Protein AF-A0AA88PRD0-F1 (afdb_monomer_lite)

Foldseek 3Di:
DDDDDDDDPDFVVPVPAAAAEEEEEEDEDPALVVRLVLVLQCQALVVLLADPVPFDWDQDPVRDTATLRYAYEYEYEEADDPVVVVRQVVNQPDDDDHRHHYHYDGDYCDPLLHDDDPDPDDQVQSSVQSSQPPPVQLVVLCVSCPPPLRHWYKYWQAYSQFPHSNNNVVVLVVQQSVVCRPPNQGAQKEAQAEAADPPDPCRVQRLVLSVVLAVVCVVPVQLQVQPGRTMIGTDPGPGSGRPAGQDDPVDGPRRSLSRLLVSCVDPSHHYYHDNPGHGYGHDDPCWDDDDNHIPNVGGVVDVVNSVCSVVSSDDDDPDDDPPPPDPPPPDDDD

Radius of gyration: 21.61 Å; chains: 1; bounding box: 67×60×76 Å

pLDDT: mean 82.06, std 19.43, range [27.58, 98.12]

Structure (mmCIF, N/CA/C/O backbone):
data_AF-A0AA88PRD0-F1
#
_entry.id   AF-A0AA88PRD0-F1
#
loop_
_atom_site.group_PDB
_atom_site.id
_atom_site.type_symbol
_atom_site.label_atom_id
_atom_site.label_alt_id
_atom_site.label_comp_id
_atom_site.label_asym_id
_atom_site.label_entity_id
_atom_site.label_seq_id
_atom_site.pdbx_PDB_ins_code
_atom_site.Cartn_x
_atom_site.Cartn_y
_atom_site.Cartn_z
_atom_site.occupancy
_atom_site.B_iso_or_equiv
_atom_site.auth_seq_id
_atom_site.auth_comp_id
_atom_site.auth_asym_id
_atom_site.auth_atom_id
_atom_site.pdbx_PDB_model_num
ATOM 1 N N . MET A 1 1 ? -39.565 -23.554 32.552 1.00 35.66 1 MET A N 1
ATOM 2 C CA . MET A 1 1 ? -38.599 -23.915 31.490 1.00 35.66 1 MET A CA 1
ATOM 3 C C . MET A 1 1 ? -38.718 -22.867 30.393 1.00 35.66 1 MET A C 1
ATOM 5 O O . MET A 1 1 ? -39.819 -22.692 29.895 1.00 35.66 1 MET A O 1
ATOM 9 N N . ALA A 1 2 ? -37.656 -22.121 30.078 1.00 30.16 2 ALA A N 1
ATOM 10 C CA . ALA A 1 2 ? -37.695 -21.090 29.035 1.00 30.16 2 ALA A CA 1
ATOM 11 C C . ALA A 1 2 ? -37.201 -21.671 27.701 1.00 30.16 2 ALA A C 1
ATOM 13 O O . ALA A 1 2 ? -36.161 -22.327 27.669 1.00 30.16 2 ALA A O 1
ATOM 14 N N . SER A 1 3 ? -37.941 -21.457 26.611 1.00 30.05 3 SER A N 1
ATOM 15 C CA . SER A 1 3 ? -37.600 -22.004 25.293 1.00 30.05 3 SER A CA 1
ATOM 16 C C . SER A 1 3 ? -36.363 -21.329 24.699 1.00 30.05 3 SER A C 1
ATOM 18 O O . SER A 1 3 ? -36.283 -20.099 24.657 1.00 30.05 3 SER A O 1
ATOM 20 N N . ALA A 1 4 ? -35.431 -22.126 24.176 1.00 36.31 4 ALA A N 1
ATOM 21 C CA . ALA A 1 4 ? -34.236 -21.631 23.505 1.00 36.31 4 ALA A CA 1
ATOM 22 C C . ALA A 1 4 ? -34.592 -20.839 22.232 1.00 36.31 4 ALA A C 1
ATOM 24 O O . ALA A 1 4 ? -34.969 -21.406 21.207 1.00 36.31 4 ALA A O 1
ATOM 25 N N . GLY A 1 5 ? -34.451 -19.513 22.292 1.00 31.55 5 GLY A N 1
ATOM 26 C CA . GLY A 1 5 ? -34.611 -18.645 21.129 1.00 31.55 5 GLY A CA 1
ATOM 27 C C . GLY A 1 5 ? -33.496 -18.875 20.109 1.00 31.55 5 GLY A C 1
ATOM 28 O O . GLY A 1 5 ? -32.328 -18.597 20.389 1.00 31.55 5 GLY A O 1
ATOM 29 N N . SER A 1 6 ? -33.865 -19.350 18.917 1.00 37.00 6 SER A N 1
ATOM 30 C CA . SER A 1 6 ? -32.957 -19.508 17.776 1.00 37.00 6 SER A CA 1
ATOM 31 C C . SER A 1 6 ? -32.285 -18.175 17.421 1.00 37.00 6 SER A C 1
ATOM 33 O O . SER A 1 6 ? -32.919 -17.246 16.913 1.00 37.00 6 SER A O 1
ATOM 35 N N . LYS A 1 7 ? -30.979 -18.067 17.691 1.00 39.66 7 LYS A N 1
ATOM 36 C CA . LYS A 1 7 ? -30.168 -16.912 17.292 1.00 39.66 7 LYS A CA 1
ATOM 37 C C . LYS A 1 7 ? -29.790 -17.043 15.816 1.00 39.66 7 LYS A C 1
ATOM 39 O O . LYS A 1 7 ? -28.735 -17.582 15.494 1.00 39.66 7 LYS A O 1
ATOM 44 N N . ARG A 1 8 ? -30.621 -16.491 14.923 1.00 35.88 8 ARG A N 1
ATOM 45 C CA . ARG A 1 8 ? -30.187 -16.175 13.549 1.00 35.88 8 ARG A CA 1
ATOM 46 C C . ARG A 1 8 ? -28.897 -15.330 13.603 1.00 35.88 8 ARG A C 1
ATOM 48 O O . ARG A 1 8 ? -28.843 -14.404 14.421 1.00 35.88 8 ARG A O 1
ATOM 55 N N . PRO A 1 9 ? -27.887 -15.583 12.750 1.00 39.06 9 PRO A N 1
ATOM 56 C CA . PRO A 1 9 ? -26.713 -14.718 12.653 1.00 39.06 9 PRO A CA 1
ATOM 57 C C . PRO A 1 9 ? -27.134 -13.293 12.261 1.00 39.06 9 PRO A C 1
ATOM 59 O O . PRO A 1 9 ? -27.689 -13.079 11.187 1.00 39.06 9 PRO A O 1
ATOM 62 N N . ARG A 1 10 ? -26.909 -12.309 13.142 1.00 38.50 10 ARG A N 1
ATOM 63 C CA . ARG A 1 10 ? -27.299 -10.906 12.901 1.00 38.50 10 ARG A CA 1
ATOM 64 C C . ARG A 1 10 ? -26.432 -10.286 11.813 1.00 38.50 10 ARG A C 1
ATOM 66 O O . ARG A 1 10 ? -25.220 -10.412 11.890 1.00 38.50 10 ARG A O 1
ATOM 73 N N . ASP A 1 11 ? -27.043 -9.646 10.825 1.00 36.12 11 ASP A N 1
ATOM 74 C CA . ASP A 1 11 ? -26.452 -8.896 9.699 1.00 36.12 11 ASP A CA 1
ATOM 75 C C . ASP A 1 11 ? -25.184 -8.069 10.062 1.00 36.12 11 ASP A C 1
ATOM 77 O O . ASP A 1 11 ? -25.217 -7.367 11.080 1.00 36.12 11 ASP A O 1
ATOM 81 N N . PRO A 1 12 ? -24.062 -8.120 9.300 1.00 42.41 12 PRO A N 1
ATOM 82 C CA . PRO A 1 12 ? -22.832 -7.427 9.692 1.00 42.41 12 PRO A CA 1
ATOM 83 C C . PRO A 1 12 ? -22.905 -5.912 9.461 1.00 42.41 12 PRO A C 1
ATOM 85 O O . PRO A 1 12 ? -22.193 -5.170 10.138 1.00 42.41 12 PRO A O 1
ATOM 88 N N . SER A 1 13 ? -23.804 -5.433 8.591 1.00 42.38 13 SER A N 1
ATOM 89 C CA . SER A 1 13 ? -24.047 -3.994 8.401 1.00 42.38 13 SER A CA 1
ATOM 90 C C . SER A 1 13 ? -24.514 -3.319 9.699 1.00 42.38 13 SER A C 1
ATOM 92 O O . SER A 1 13 ? -24.206 -2.156 9.948 1.00 42.38 13 SER A O 1
ATOM 94 N N . THR A 1 14 ? -25.160 -4.080 10.593 1.00 39.25 14 THR A N 1
ATOM 95 C CA . THR A 1 14 ? -25.619 -3.607 11.909 1.00 39.25 14 THR A CA 1
ATOM 96 C C . THR A 1 14 ? -24.548 -3.628 13.011 1.00 39.25 14 THR A C 1
ATOM 98 O O . THR A 1 14 ? -24.848 -3.269 14.148 1.00 39.25 14 THR A O 1
ATOM 101 N N . GLN A 1 15 ? -23.304 -4.048 12.729 1.00 46.97 15 GLN A N 1
ATOM 102 C CA . GLN A 1 15 ? -22.276 -4.255 13.767 1.00 46.97 15 GLN A CA 1
ATOM 103 C C . GLN A 1 15 ? -21.271 -3.105 13.953 1.00 46.97 15 GLN A C 1
ATOM 105 O O . GLN A 1 15 ? -20.490 -3.155 14.904 1.00 46.97 15 GLN A O 1
ATOM 110 N N . GLY A 1 16 ? -21.285 -2.071 13.102 1.00 61.03 16 GLY A N 1
ATOM 111 C CA . GLY A 1 16 ? -20.435 -0.882 13.275 1.00 61.03 16 GLY A CA 1
ATOM 112 C C . GLY A 1 16 ? -18.925 -1.160 13.218 1.00 61.03 16 GLY A C 1
ATOM 113 O O . GLY A 1 16 ? -18.148 -0.452 13.853 1.00 61.03 16 GLY A O 1
ATOM 114 N N . LEU A 1 17 ? -18.515 -2.206 12.494 1.00 76.94 17 LEU A N 1
ATOM 115 C CA . LEU A 1 17 ? -17.117 -2.608 12.352 1.00 76.94 17 LEU A CA 1
ATOM 116 C C . LEU A 1 17 ? -16.342 -1.550 11.550 1.00 76.94 17 LEU A C 1
ATOM 118 O O . LEU A 1 17 ? -16.603 -1.354 10.362 1.00 76.94 17 LEU A O 1
ATOM 122 N N . LYS A 1 18 ? -15.394 -0.862 12.194 1.00 91.12 18 LYS A N 1
ATOM 123 C CA . LYS A 1 18 ? -14.518 0.105 11.520 1.00 91.12 18 LYS A CA 1
ATOM 124 C C . LYS A 1 18 ? -13.421 -0.615 10.738 1.00 91.12 18 LYS A C 1
ATOM 126 O O . LYS A 1 18 ? -12.910 -1.641 11.182 1.00 91.12 18 LYS A O 1
ATOM 131 N N . VAL A 1 19 ? -13.043 -0.051 9.596 1.00 95.38 19 VAL A N 1
ATOM 132 C CA . VAL A 1 19 ? -11.955 -0.536 8.740 1.00 95.38 19 VAL A CA 1
ATOM 133 C C . VAL A 1 19 ? -10.977 0.613 8.560 1.00 95.38 19 VAL A C 1
ATOM 135 O O . VAL A 1 19 ? -11.403 1.716 8.231 1.00 95.38 19 VAL A O 1
ATOM 138 N N . LYS A 1 20 ? -9.691 0.362 8.802 1.00 96.50 20 LYS A N 1
ATOM 139 C CA . LYS A 1 20 ? -8.639 1.377 8.783 1.00 96.50 20 LYS A CA 1
ATOM 140 C C . LYS A 1 20 ? -7.424 0.918 7.994 1.00 96.50 20 LYS A C 1
ATOM 142 O O . LYS A 1 20 ? -7.109 -0.272 7.966 1.00 96.50 20 LYS A O 1
ATOM 147 N N . PHE A 1 21 ? -6.724 1.876 7.398 1.00 97.69 21 PHE A N 1
ATOM 148 C CA . PHE A 1 21 ? -5.582 1.632 6.525 1.00 97.69 21 PHE A CA 1
ATOM 149 C C . PHE A 1 21 ? -4.326 2.337 7.044 1.00 97.69 21 PHE A C 1
ATOM 151 O O . PHE A 1 21 ? -4.308 3.551 7.240 1.00 97.69 21 PHE A O 1
ATOM 158 N N . LEU A 1 22 ? -3.242 1.586 7.209 1.00 97.94 22 LEU A N 1
ATOM 159 C CA . LEU A 1 22 ? -1.898 2.137 7.296 1.00 97.94 22 LEU A CA 1
ATOM 160 C C . LEU A 1 22 ? -1.227 1.984 5.929 1.00 97.94 22 LEU A C 1
ATOM 162 O O . LEU A 1 22 ? -0.911 0.868 5.523 1.00 97.94 22 LEU A O 1
ATOM 166 N N . ILE A 1 23 ? -0.976 3.082 5.220 1.00 97.81 23 ILE A N 1
ATOM 167 C CA . ILE A 1 23 ? -0.237 3.035 3.956 1.00 97.81 23 ILE A CA 1
ATOM 168 C C . ILE A 1 23 ? 1.264 3.039 4.229 1.00 97.81 23 ILE A C 1
ATOM 170 O O . ILE A 1 23 ? 1.769 3.896 4.949 1.00 97.81 23 ILE A O 1
ATOM 174 N N . ASN A 1 24 ? 1.986 2.115 3.610 1.00 96.69 24 ASN A N 1
ATOM 175 C CA . ASN A 1 24 ? 3.438 2.029 3.632 1.00 96.69 24 ASN A CA 1
ATOM 176 C C . ASN A 1 24 ? 3.977 2.391 2.239 1.00 96.69 24 ASN A C 1
ATOM 178 O O . ASN A 1 24 ? 3.807 1.619 1.290 1.00 96.69 24 ASN A O 1
ATOM 182 N N . ILE A 1 25 ? 4.603 3.569 2.131 1.00 96.38 25 ILE A N 1
ATOM 183 C CA . ILE A 1 25 ? 5.164 4.120 0.891 1.00 96.38 25 ILE A CA 1
ATOM 184 C C . ILE A 1 25 ? 6.690 4.239 1.038 1.00 96.38 25 ILE A C 1
ATOM 186 O O . ILE A 1 25 ? 7.174 5.172 1.690 1.00 96.38 25 ILE A O 1
ATOM 190 N N . PRO A 1 26 ? 7.484 3.343 0.431 1.00 94.12 26 PRO A N 1
ATOM 191 C CA . PRO A 1 26 ? 8.923 3.498 0.344 1.00 94.12 26 PRO A CA 1
ATOM 192 C C . PRO A 1 26 ? 9.233 4.548 -0.716 1.00 94.12 26 PRO A C 1
ATOM 194 O O . PRO A 1 26 ? 8.779 4.436 -1.850 1.00 94.12 26 PRO A O 1
ATOM 197 N N . LEU A 1 27 ? 10.015 5.561 -0.357 1.00 94.50 27 LEU A N 1
ATOM 198 C CA . LEU A 1 27 ? 10.394 6.654 -1.242 1.00 94.50 27 LEU A CA 1
ATOM 199 C C . LEU A 1 27 ? 11.916 6.695 -1.360 1.00 94.50 27 LEU A C 1
ATOM 201 O O . LEU A 1 27 ? 12.606 7.009 -0.387 1.00 94.50 27 LEU A O 1
ATOM 205 N N . LYS A 1 28 ? 12.443 6.397 -2.551 1.00 92.44 28 LYS A N 1
ATOM 206 C CA . LYS A 1 28 ? 13.858 6.643 -2.845 1.00 92.44 28 LYS A CA 1
ATOM 207 C C . LYS A 1 28 ? 14.116 8.152 -2.814 1.00 92.44 28 LYS A C 1
ATOM 209 O O . LYS A 1 28 ? 13.362 8.923 -3.404 1.00 92.44 28 LYS A O 1
ATOM 214 N N . VAL A 1 29 ? 15.169 8.561 -2.117 1.00 93.31 29 VAL A N 1
ATOM 215 C CA . VAL A 1 29 ? 15.567 9.960 -1.959 1.00 93.31 29 VAL A CA 1
ATOM 216 C C . VAL A 1 29 ? 16.809 10.241 -2.792 1.00 93.31 29 VAL A C 1
ATOM 218 O O . VAL A 1 29 ? 17.874 9.691 -2.524 1.00 93.31 29 VAL A O 1
ATOM 221 N N . ASP A 1 30 ? 16.661 11.142 -3.759 1.00 88.19 30 ASP A N 1
ATOM 222 C CA . ASP A 1 30 ? 17.768 11.718 -4.531 1.00 88.19 30 ASP A CA 1
ATOM 223 C C . ASP A 1 30 ? 18.087 13.161 -4.089 1.00 88.19 30 ASP A C 1
ATOM 225 O O . ASP A 1 30 ? 19.237 13.588 -4.142 1.00 88.19 30 ASP A O 1
ATOM 229 N N . SER A 1 31 ? 17.100 13.913 -3.581 1.00 93.12 31 SER A N 1
ATOM 230 C CA . SER A 1 31 ? 17.303 15.229 -2.955 1.00 93.12 31 SER A CA 1
ATOM 231 C C . SER A 1 31 ? 16.179 15.593 -1.975 1.00 93.12 31 SER A C 1
ATOM 233 O O . SER A 1 31 ? 15.101 14.994 -1.999 1.00 93.12 31 SER A O 1
ATOM 235 N N . VAL A 1 32 ? 16.414 16.603 -1.121 1.00 95.19 32 VAL A N 1
ATOM 236 C CA . VAL A 1 32 ? 15.403 17.118 -0.173 1.00 95.19 32 VAL A CA 1
ATOM 237 C C . VAL A 1 32 ? 14.163 17.635 -0.909 1.00 95.19 32 VAL A C 1
ATOM 239 O O . VAL A 1 32 ? 13.049 17.258 -0.552 1.00 95.19 32 VAL A O 1
ATOM 242 N N . ASP A 1 33 ? 14.343 18.474 -1.935 1.00 95.94 33 ASP A N 1
ATOM 243 C CA . ASP A 1 33 ? 13.236 19.106 -2.667 1.00 95.94 33 ASP A CA 1
ATOM 244 C C . ASP A 1 33 ? 12.336 18.067 -3.347 1.00 95.94 33 ASP A C 1
ATOM 246 O O . ASP A 1 33 ? 11.124 18.051 -3.123 1.00 95.94 33 ASP A O 1
ATOM 250 N N . GLN A 1 34 ? 12.929 17.130 -4.096 1.00 94.56 34 GLN A N 1
ATOM 251 C CA . GLN A 1 34 ? 12.169 16.094 -4.796 1.00 94.56 34 GLN A CA 1
ATOM 252 C C . GLN A 1 34 ? 11.415 15.185 -3.819 1.00 94.56 34 GLN A C 1
ATOM 254 O O . GLN A 1 34 ? 10.235 14.898 -4.038 1.00 94.56 34 GLN A O 1
ATOM 259 N N . ALA A 1 35 ? 12.053 14.780 -2.714 1.00 96.44 35 ALA A N 1
ATOM 260 C CA . ALA A 1 35 ? 11.414 13.953 -1.696 1.00 96.44 35 ALA A CA 1
ATOM 261 C C . ALA A 1 35 ? 10.250 14.687 -1.008 1.00 96.44 35 ALA A C 1
ATOM 263 O O . ALA A 1 35 ? 9.157 14.130 -0.893 1.00 96.44 35 ALA A O 1
ATOM 264 N N . GLN A 1 36 ? 10.435 15.954 -0.615 1.00 97.19 36 GLN A N 1
ATOM 265 C CA . GLN A 1 36 ? 9.353 16.757 -0.038 1.00 97.19 36 GLN A CA 1
ATOM 266 C C . GLN A 1 36 ? 8.210 16.962 -1.031 1.00 97.19 36 GLN A C 1
ATOM 268 O O . GLN A 1 36 ? 7.057 16.718 -0.681 1.00 97.19 36 GLN A O 1
ATOM 273 N N . LYS A 1 37 ? 8.506 17.372 -2.271 1.00 96.75 37 LYS A N 1
ATOM 274 C CA . LYS A 1 37 ? 7.506 17.580 -3.325 1.00 96.75 37 LYS A CA 1
ATOM 275 C C . LYS A 1 37 ? 6.688 16.312 -3.572 1.00 96.75 37 LYS A C 1
ATOM 277 O O . LYS A 1 37 ? 5.464 16.390 -3.675 1.00 96.75 37 LYS A O 1
ATOM 282 N N . ARG A 1 38 ? 7.341 15.143 -3.601 1.00 96.19 38 ARG A N 1
ATOM 283 C CA . ARG A 1 38 ? 6.662 13.856 -3.783 1.00 96.19 38 ARG A CA 1
ATOM 284 C C . ARG A 1 38 ? 5.809 13.462 -2.578 1.00 96.19 38 ARG A C 1
ATOM 286 O O . ARG A 1 38 ? 4.686 13.011 -2.780 1.00 96.19 38 ARG A O 1
ATOM 293 N N . CYS A 1 39 ? 6.281 13.679 -1.350 1.00 96.88 39 CYS A N 1
ATOM 294 C CA . CYS A 1 39 ? 5.479 13.437 -0.148 1.00 96.88 39 CYS A CA 1
ATOM 295 C C . CYS A 1 39 ? 4.252 14.347 -0.051 1.00 96.88 39 CYS A C 1
ATOM 297 O O . CYS A 1 39 ? 3.179 13.840 0.259 1.00 96.88 39 CYS A O 1
ATOM 299 N N . ARG A 1 40 ? 4.379 15.652 -0.343 1.00 97.31 40 ARG A N 1
ATOM 300 C CA . ARG A 1 40 ? 3.230 16.581 -0.375 1.00 97.31 40 ARG A CA 1
ATOM 301 C C . ARG A 1 40 ? 2.192 16.101 -1.383 1.00 97.31 40 ARG A C 1
ATOM 303 O O . ARG A 1 40 ? 1.073 15.797 -0.996 1.00 97.31 40 ARG A O 1
ATOM 310 N N . TYR A 1 41 ? 2.620 15.879 -2.629 1.00 97.25 41 TYR A N 1
ATOM 311 C CA . TYR A 1 41 ? 1.758 15.363 -3.692 1.00 97.25 41 TYR A CA 1
ATOM 312 C C . TYR A 1 41 ? 1.010 14.085 -3.288 1.00 97.25 41 TYR A C 1
ATOM 314 O O . TYR A 1 41 ? -0.195 13.999 -3.479 1.00 97.25 41 TYR A O 1
ATOM 322 N N . LEU A 1 42 ? 1.706 13.095 -2.714 1.00 96.94 42 LEU A N 1
ATOM 323 C CA . LEU A 1 42 ? 1.082 11.830 -2.315 1.00 96.94 42 LEU A CA 1
ATOM 324 C C . LEU A 1 42 ? 0.131 11.983 -1.119 1.00 96.94 42 LEU A C 1
ATOM 326 O O . LEU A 1 42 ? -0.849 11.253 -1.054 1.00 96.94 42 LEU A O 1
ATOM 330 N N . LEU A 1 43 ? 0.391 12.910 -0.191 1.00 96.94 43 LEU A N 1
ATOM 331 C CA . LEU A 1 43 ? -0.520 13.220 0.919 1.00 96.94 43 LEU A CA 1
ATOM 332 C C . LEU A 1 43 ? -1.782 13.947 0.445 1.00 96.94 43 LEU A C 1
ATOM 334 O O . LEU A 1 43 ? -2.867 13.670 0.951 1.00 96.94 43 LEU A O 1
ATOM 338 N N . ASP A 1 44 ? -1.639 14.849 -0.525 1.00 95.00 44 ASP A N 1
ATOM 339 C CA . ASP A 1 44 ? -2.742 15.643 -1.063 1.00 95.00 44 ASP A CA 1
ATOM 340 C C . ASP A 1 44 ? -3.623 14.781 -1.993 1.00 95.00 44 ASP A C 1
ATOM 342 O O . ASP A 1 44 ? -4.839 14.713 -1.810 1.00 95.00 44 ASP A O 1
ATOM 346 N N . ALA A 1 45 ? -3.012 14.014 -2.906 1.00 95.19 45 ALA A N 1
ATOM 347 C CA . ALA A 1 45 ? -3.705 13.076 -3.798 1.00 95.19 45 ALA A CA 1
ATOM 348 C C . ALA A 1 45 ? -4.369 11.899 -3.057 1.00 95.19 45 ALA A C 1
ATOM 350 O O . ALA A 1 45 ? -5.258 11.244 -3.598 1.00 95.19 45 ALA A O 1
ATOM 351 N N . LEU A 1 46 ? -3.965 11.604 -1.815 1.00 95.69 46 LEU A N 1
ATOM 352 C CA . LEU A 1 46 ? -4.573 10.529 -1.027 1.00 95.69 46 LEU A CA 1
ATOM 353 C C . LEU A 1 46 ? -6.035 10.806 -0.653 1.00 95.69 46 LEU A C 1
ATOM 355 O O . LEU A 1 46 ? -6.799 9.863 -0.445 1.00 95.69 46 LEU A O 1
ATOM 359 N N . ILE A 1 47 ? -6.447 12.076 -0.615 1.00 93.50 47 ILE A N 1
ATOM 360 C CA . ILE A 1 47 ? -7.852 12.446 -0.403 1.00 93.50 47 ILE A CA 1
ATOM 361 C C . ILE A 1 47 ? -8.735 11.879 -1.531 1.00 93.50 47 ILE A C 1
ATOM 363 O O . ILE A 1 47 ? -9.807 11.349 -1.257 1.00 93.50 47 ILE A O 1
ATOM 367 N N . GLU A 1 48 ? -8.234 11.851 -2.772 1.00 94.19 48 GLU A N 1
ATOM 368 C CA . GLU A 1 48 ? -8.894 11.228 -3.935 1.00 94.19 48 GLU A CA 1
ATOM 369 C C . GLU A 1 48 ? -8.988 9.692 -3.833 1.00 94.19 48 GLU A C 1
ATOM 371 O O . GLU A 1 48 ? -9.611 9.039 -4.669 1.00 94.19 48 GLU A O 1
ATOM 376 N N . GLY A 1 49 ? -8.361 9.082 -2.822 1.00 95.75 49 GLY A N 1
ATOM 377 C CA . GLY A 1 49 ? -8.505 7.664 -2.502 1.00 95.75 49 GLY A CA 1
ATOM 378 C C . GLY A 1 49 ? -9.850 7.304 -1.863 1.00 95.75 49 GLY A C 1
ATOM 379 O O . GLY A 1 49 ? -10.144 6.115 -1.740 1.00 95.75 49 GLY A O 1
ATOM 380 N N . PHE A 1 50 ? -10.668 8.295 -1.497 1.00 96.81 50 PHE A N 1
ATOM 381 C CA . PHE A 1 50 ? -11.985 8.125 -0.884 1.00 96.81 50 PHE A CA 1
ATOM 382 C C . PHE A 1 50 ? -13.063 8.889 -1.654 1.00 96.81 50 PHE A C 1
ATOM 384 O O . PHE A 1 50 ? -12.825 9.974 -2.181 1.00 96.81 50 PHE A O 1
ATOM 391 N N . ARG A 1 51 ? -14.272 8.328 -1.686 1.00 95.94 51 ARG A N 1
ATOM 392 C CA . ARG A 1 51 ? -15.489 9.062 -2.049 1.00 95.94 51 ARG A CA 1
ATOM 393 C C . ARG A 1 51 ? -15.953 9.906 -0.858 1.00 95.94 51 ARG A C 1
ATOM 395 O O . ARG A 1 51 ? -15.607 9.610 0.287 1.00 95.94 51 ARG A O 1
ATOM 402 N N . GLU A 1 52 ? -16.739 10.947 -1.117 1.00 94.31 52 GLU A N 1
ATOM 403 C CA . GLU A 1 52 ? -17.160 11.911 -0.091 1.00 94.31 52 GLU A CA 1
ATOM 404 C C . GLU A 1 52 ? -17.937 11.246 1.057 1.00 94.31 52 GLU A C 1
ATOM 406 O O . GLU A 1 52 ? -17.689 11.546 2.222 1.00 94.31 52 GLU A O 1
ATOM 411 N N . GLU A 1 53 ? -18.786 10.263 0.749 1.00 93.19 53 GLU A N 1
ATOM 412 C CA . GLU A 1 53 ? -19.581 9.512 1.723 1.00 93.19 53 GLU A CA 1
ATOM 413 C C . GLU A 1 53 ? -18.769 8.576 2.642 1.00 93.19 53 GLU A C 1
ATOM 415 O O . GLU A 1 53 ? -19.236 8.216 3.727 1.00 93.19 53 GLU A O 1
ATOM 420 N N . ASP A 1 54 ? -17.555 8.184 2.238 1.00 93.19 54 ASP A N 1
ATOM 421 C CA . ASP A 1 54 ? -16.643 7.371 3.054 1.00 93.19 54 ASP A CA 1
ATOM 422 C C . ASP A 1 54 ? -15.622 8.232 3.830 1.00 93.19 54 ASP A C 1
ATOM 424 O O . ASP A 1 54 ? -14.982 7.729 4.758 1.00 93.19 54 ASP A O 1
ATOM 428 N N . MET A 1 55 ? -15.469 9.524 3.504 1.00 93.25 55 MET A N 1
ATOM 429 C CA . MET A 1 55 ? -14.545 10.421 4.206 1.00 93.25 55 MET A CA 1
ATOM 430 C C . MET A 1 55 ? -15.052 10.781 5.606 1.00 93.25 55 MET A C 1
ATOM 432 O O . MET A 1 55 ? -16.036 11.497 5.783 1.00 93.25 55 MET A O 1
ATOM 436 N N . LYS A 1 56 ? -14.313 10.345 6.630 1.00 92.44 56 LYS A N 1
ATOM 437 C CA . LYS A 1 56 ? -14.563 10.703 8.032 1.00 92.44 56 LYS A CA 1
ATOM 438 C C . LYS A 1 56 ? -13.384 11.456 8.603 1.00 92.44 56 LYS A C 1
ATOM 440 O O . LYS A 1 56 ? -12.253 10.978 8.540 1.00 92.44 56 LYS A O 1
ATOM 445 N N . PHE A 1 57 ? -13.664 12.605 9.203 1.00 92.94 57 PHE A N 1
ATOM 446 C CA . PHE A 1 57 ? -12.667 13.437 9.860 1.00 92.94 57 PHE A CA 1
ATOM 447 C C . PHE A 1 57 ? -12.809 13.367 11.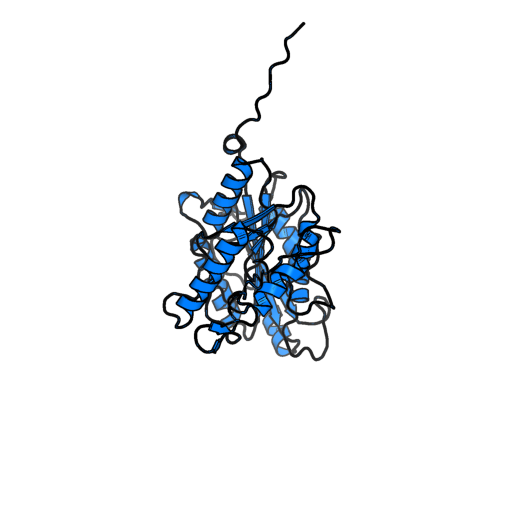381 1.00 92.94 57 PHE A C 1
ATOM 449 O O . PHE A 1 57 ? -13.910 13.370 11.930 1.00 92.94 57 PHE A O 1
ATOM 456 N N . MET A 1 58 ? -11.671 13.348 12.064 1.00 92.38 58 MET A N 1
ATOM 457 C CA . MET A 1 58 ? -11.543 13.481 13.509 1.00 92.38 58 MET A CA 1
ATOM 458 C C . MET A 1 58 ? -10.613 14.651 13.837 1.00 92.38 58 MET A C 1
ATOM 460 O O . MET A 1 58 ? -9.782 15.043 13.016 1.00 92.38 58 MET A O 1
ATOM 464 N N . ARG A 1 59 ? -10.692 15.180 15.061 1.00 92.00 59 ARG A N 1
ATOM 465 C CA . ARG A 1 59 ? -9.641 16.064 15.581 1.00 92.00 59 ARG A CA 1
ATOM 466 C C . ARG A 1 59 ? -8.522 15.235 16.201 1.00 92.00 59 ARG A C 1
ATOM 468 O O . ARG A 1 59 ? -8.787 14.294 16.947 1.00 92.00 59 ARG A O 1
ATOM 475 N N . ASP A 1 60 ? -7.278 15.573 15.883 1.00 86.56 60 ASP A N 1
ATOM 476 C CA . ASP A 1 60 ? -6.106 15.022 16.557 1.00 86.56 60 ASP A CA 1
ATOM 477 C C . ASP A 1 60 ? -5.910 15.649 17.955 1.00 86.56 60 ASP A C 1
ATOM 479 O O . ASP A 1 60 ? -6.657 16.531 18.387 1.00 86.56 60 ASP A O 1
ATOM 483 N N . LYS A 1 61 ? -4.871 15.207 18.670 1.00 83.88 61 LYS A N 1
ATOM 484 C CA . LYS A 1 61 ? -4.504 15.720 20.004 1.00 83.88 61 LYS A CA 1
ATOM 485 C C . LYS A 1 61 ? -4.134 17.212 20.044 1.00 83.88 61 LYS A C 1
ATOM 487 O O . LYS A 1 61 ? -4.077 17.779 21.127 1.00 83.88 61 LYS A O 1
ATOM 492 N N . ASN A 1 62 ? -3.881 17.830 18.890 1.00 85.31 62 ASN A N 1
ATOM 493 C CA . ASN A 1 62 ? -3.587 19.254 18.735 1.00 85.31 62 ASN A CA 1
ATOM 494 C C . ASN A 1 62 ? -4.824 20.040 18.249 1.00 85.31 62 ASN A C 1
ATOM 496 O O . ASN A 1 62 ? -4.724 21.223 17.934 1.00 85.31 62 ASN A O 1
ATOM 500 N N . GLY A 1 63 ? -5.991 19.388 18.153 1.00 86.25 63 GLY A N 1
ATOM 501 C CA . GLY A 1 63 ? -7.240 19.976 17.674 1.00 86.25 63 GLY A CA 1
ATOM 502 C C . GLY A 1 63 ? -7.371 20.060 16.150 1.00 86.25 63 GLY A C 1
ATOM 503 O O . GLY A 1 63 ? -8.391 20.572 15.675 1.00 86.25 63 GLY A O 1
ATOM 504 N N . LYS A 1 64 ? -6.392 19.558 15.385 1.00 90.00 64 LYS A N 1
ATOM 505 C CA . LYS A 1 64 ? -6.356 19.621 13.919 1.00 90.00 64 LYS A CA 1
ATOM 506 C C . LYS A 1 64 ? -7.260 18.561 13.294 1.00 90.00 64 LYS A C 1
ATOM 508 O O . LYS A 1 64 ? -7.249 17.406 13.709 1.00 90.00 64 LYS A O 1
ATOM 513 N N . GLU A 1 65 ? -8.002 18.945 12.260 1.00 94.06 65 GLU A N 1
ATOM 514 C CA . GLU A 1 65 ? -8.833 18.032 11.473 1.00 94.06 65 GLU A CA 1
ATOM 515 C C . GLU A 1 65 ? -7.981 17.113 10.579 1.00 94.06 65 GLU A C 1
ATOM 517 O O . GLU A 1 65 ? -7.170 17.578 9.774 1.00 94.06 65 GLU A O 1
ATOM 522 N N . VAL A 1 66 ? -8.174 15.802 10.722 1.00 93.81 66 VAL A N 1
ATOM 523 C CA . VAL A 1 66 ? -7.495 14.747 9.955 1.00 93.81 66 VAL A CA 1
ATOM 524 C C . VAL A 1 66 ? -8.443 13.578 9.689 1.00 93.81 66 VAL A C 1
ATOM 526 O O . VAL A 1 66 ? -9.372 13.353 10.461 1.00 93.81 66 VAL A O 1
ATOM 529 N N . LEU A 1 67 ? -8.213 12.807 8.626 1.00 94.25 67 LEU A N 1
ATOM 530 C CA . LEU A 1 67 ? -8.977 11.591 8.345 1.00 94.25 67 LEU A CA 1
ATOM 531 C C . LEU A 1 67 ? -8.865 10.580 9.507 1.00 94.25 67 LEU A C 1
ATOM 533 O O . LEU A 1 67 ? -7.790 10.368 10.075 1.00 94.25 67 LEU A O 1
ATOM 537 N N . GLU A 1 68 ? -9.992 9.966 9.873 1.00 92.75 68 GLU A N 1
ATOM 538 C CA . GLU A 1 68 ? -10.106 9.035 11.005 1.00 92.75 68 GLU A CA 1
ATOM 539 C C . GLU A 1 68 ? -9.518 7.652 10.687 1.00 92.75 68 GLU A C 1
ATOM 541 O O . GLU A 1 68 ? -8.912 7.007 11.551 1.00 92.75 68 GLU A O 1
ATOM 546 N N . ASP A 1 69 ? -9.720 7.195 9.452 1.00 93.25 69 ASP A N 1
ATOM 547 C CA . ASP A 1 69 ? -9.559 5.794 9.055 1.00 93.25 69 ASP A CA 1
ATOM 548 C C . ASP A 1 69 ? -8.265 5.525 8.263 1.00 93.25 69 ASP A C 1
ATOM 550 O O . ASP A 1 69 ? -8.044 4.402 7.807 1.00 93.25 69 ASP A O 1
ATOM 554 N N . ILE A 1 70 ? -7.370 6.515 8.131 1.00 96.00 70 ILE A N 1
ATOM 555 C CA . ILE A 1 70 ? -6.104 6.347 7.406 1.00 96.00 70 ILE A CA 1
ATOM 556 C C . ILE A 1 70 ? -4.900 7.037 8.056 1.00 96.00 70 ILE A C 1
ATOM 558 O O . ILE A 1 70 ? -5.005 8.127 8.623 1.00 96.00 70 ILE A O 1
ATOM 562 N N . ALA A 1 71 ? -3.732 6.407 7.931 1.00 96.88 71 ALA A N 1
ATOM 563 C CA . ALA A 1 71 ? -2.441 7.023 8.216 1.00 96.88 71 ALA A CA 1
ATOM 564 C C . ALA A 1 71 ? -1.347 6.530 7.250 1.00 96.88 71 ALA A C 1
ATOM 566 O O . ALA A 1 71 ? -1.477 5.461 6.657 1.00 96.88 71 ALA A O 1
ATOM 567 N N . VAL A 1 72 ? -0.263 7.297 7.092 1.00 97.88 72 VAL A N 1
ATOM 568 C CA . VAL A 1 72 ? 0.820 7.016 6.127 1.00 97.88 72 VAL A CA 1
ATOM 569 C C . VAL A 1 72 ? 2.188 6.920 6.803 1.00 97.88 72 VAL A C 1
ATOM 571 O O . VAL A 1 72 ? 2.565 7.763 7.613 1.00 97.88 72 VAL A O 1
ATOM 574 N N . ILE A 1 73 ? 2.975 5.926 6.410 1.00 97.88 73 ILE A N 1
ATOM 575 C CA . ILE A 1 73 ? 4.406 5.821 6.682 1.00 97.88 73 ILE A CA 1
ATOM 576 C C . ILE A 1 73 ? 5.164 6.074 5.381 1.00 97.88 73 ILE A C 1
ATOM 578 O O . ILE A 1 73 ? 5.052 5.295 4.432 1.00 97.88 73 ILE A O 1
ATOM 582 N N . PHE A 1 74 ? 5.970 7.137 5.357 1.00 98.00 74 PHE A N 1
ATOM 583 C CA . PHE A 1 74 ? 6.965 7.353 4.309 1.00 98.00 74 PHE A CA 1
ATOM 584 C C . PHE A 1 74 ? 8.309 6.771 4.732 1.00 98.00 74 PHE A C 1
ATOM 586 O O . PHE A 1 74 ? 8.935 7.250 5.678 1.00 98.00 74 PHE A O 1
ATOM 593 N N . GLY A 1 75 ? 8.763 5.754 4.004 1.00 96.12 75 GLY A N 1
ATOM 594 C CA . GLY A 1 75 ? 10.086 5.169 4.157 1.00 96.12 75 GLY A CA 1
ATOM 595 C C . GLY A 1 75 ? 11.100 5.831 3.245 1.00 96.12 75 GLY A C 1
ATOM 596 O O . GLY A 1 75 ? 11.366 5.333 2.153 1.00 96.12 75 GLY A O 1
ATOM 597 N N . MET A 1 76 ? 11.646 6.960 3.678 1.00 95.50 76 MET A N 1
ATOM 598 C CA . MET A 1 76 ? 12.621 7.733 2.915 1.00 95.50 76 MET A CA 1
ATOM 599 C C . MET A 1 76 ? 13.989 7.056 2.970 1.00 95.50 76 MET A C 1
ATOM 601 O O . MET A 1 76 ? 14.587 6.939 4.042 1.00 95.50 76 MET A O 1
ATOM 605 N N . ASN A 1 77 ? 14.466 6.581 1.820 1.00 93.12 77 ASN A N 1
ATOM 606 C CA . ASN A 1 77 ? 15.606 5.675 1.770 1.00 93.12 77 ASN A CA 1
ATOM 607 C C . ASN A 1 77 ? 16.524 5.869 0.559 1.00 93.12 77 ASN A C 1
ATOM 609 O O . ASN A 1 77 ? 16.158 6.497 -0.432 1.00 93.12 77 ASN A O 1
ATOM 613 N N . GLY A 1 78 ? 17.722 5.294 0.632 1.00 91.00 78 GLY A N 1
ATOM 614 C CA . GLY A 1 78 ? 18.652 5.240 -0.491 1.00 91.00 78 GLY A CA 1
ATOM 615 C C . GLY A 1 78 ? 19.985 4.584 -0.136 1.00 91.00 78 GLY A C 1
ATOM 616 O O . GLY A 1 78 ? 20.236 4.198 1.012 1.00 91.00 78 GLY A O 1
ATOM 617 N N . LYS A 1 79 ? 20.856 4.460 -1.139 1.00 89.12 79 LYS A N 1
ATOM 618 C CA . LYS A 1 79 ? 22.212 3.922 -0.982 1.00 89.12 79 LYS A CA 1
ATOM 619 C C . LYS A 1 79 ? 23.021 4.776 -0.008 1.00 89.12 79 LYS A C 1
ATOM 621 O O . LYS A 1 79 ? 23.054 5.995 -0.140 1.00 89.12 79 LYS A O 1
ATOM 626 N N . HIS A 1 80 ? 23.707 4.138 0.938 1.00 86.69 80 HIS A N 1
ATOM 627 C CA . HIS A 1 80 ? 24.503 4.852 1.933 1.00 86.69 80 HIS A CA 1
ATOM 628 C C . HIS A 1 80 ? 25.609 5.707 1.286 1.00 86.69 80 HIS A C 1
ATOM 630 O O . HIS A 1 80 ? 26.541 5.172 0.689 1.00 86.69 80 HIS A O 1
ATOM 636 N N . MET A 1 81 ? 25.493 7.025 1.450 1.00 87.25 81 MET A N 1
ATOM 637 C CA . MET A 1 81 ? 26.454 8.061 1.060 1.00 87.25 81 MET A CA 1
ATOM 638 C C . MET A 1 81 ? 26.434 9.144 2.155 1.00 87.25 81 MET A C 1
ATOM 640 O O . MET A 1 81 ? 25.339 9.443 2.640 1.00 87.25 81 MET A O 1
ATOM 644 N N . PRO A 1 82 ? 27.567 9.766 2.540 1.00 87.25 82 PRO A N 1
ATOM 645 C CA . PRO A 1 82 ? 27.588 10.778 3.605 1.00 87.25 82 PRO A CA 1
ATOM 646 C C . PRO A 1 82 ? 26.618 11.946 3.367 1.00 87.25 82 PRO A C 1
ATOM 648 O O . PRO A 1 82 ? 25.874 12.326 4.265 1.00 87.25 82 PRO A O 1
ATOM 651 N N . GLU A 1 83 ? 26.545 12.446 2.132 1.00 90.31 83 GLU A N 1
ATOM 652 C CA . GLU A 1 83 ? 25.615 13.511 1.728 1.00 90.31 83 GLU A CA 1
ATOM 653 C C . GLU A 1 83 ? 24.144 13.105 1.917 1.00 90.31 83 GLU A C 1
ATOM 655 O O . GLU A 1 83 ? 23.339 13.878 2.440 1.00 90.31 83 GLU A O 1
ATOM 660 N N . LEU A 1 84 ? 23.794 11.860 1.564 1.00 90.00 84 LEU A N 1
ATOM 661 C CA . LEU A 1 84 ? 22.437 11.346 1.745 1.00 90.00 84 LEU A CA 1
ATOM 662 C C . LEU A 1 84 ? 22.066 11.239 3.231 1.00 90.00 84 LEU A C 1
ATOM 664 O O . LEU A 1 84 ? 20.907 11.449 3.576 1.00 90.00 84 LEU A O 1
ATOM 668 N N . VAL A 1 85 ? 23.017 10.948 4.124 1.00 89.12 85 VAL A N 1
ATOM 669 C CA . VAL A 1 85 ? 22.747 10.891 5.572 1.00 89.12 85 VAL A CA 1
ATOM 670 C C . VAL A 1 85 ? 22.295 12.259 6.103 1.00 89.12 85 VAL A C 1
ATOM 672 O O . VAL A 1 85 ? 21.336 12.317 6.874 1.00 89.12 85 VAL A O 1
ATOM 675 N N . GLU A 1 86 ? 22.894 13.363 5.648 1.00 91.69 86 GLU A N 1
ATOM 676 C CA . GLU A 1 86 ? 22.460 14.718 6.034 1.00 91.69 86 GLU A CA 1
ATOM 677 C C . GLU A 1 86 ? 21.119 15.119 5.394 1.00 91.69 86 GLU A C 1
ATOM 679 O O . GLU A 1 86 ? 20.242 15.681 6.063 1.00 91.69 86 GLU A O 1
ATOM 684 N N . VAL A 1 87 ? 20.897 14.749 4.128 1.00 94.56 87 VAL A N 1
ATOM 685 C CA . VAL A 1 87 ? 19.592 14.889 3.454 1.00 94.56 87 VAL A CA 1
ATOM 686 C C . VAL A 1 87 ? 18.492 14.143 4.223 1.00 94.56 87 VAL A C 1
ATOM 688 O O . VAL A 1 87 ? 17.424 14.702 4.479 1.00 94.56 87 VAL A O 1
ATOM 691 N N . LEU A 1 88 ? 18.754 12.908 4.657 1.00 93.62 88 LEU A N 1
ATOM 692 C CA . LEU A 1 88 ? 17.815 12.081 5.419 1.00 93.62 88 LEU A CA 1
ATOM 693 C C . LEU A 1 88 ? 17.561 12.623 6.835 1.00 93.62 88 LEU A C 1
ATOM 695 O O . LEU A 1 88 ? 16.418 12.593 7.288 1.00 93.62 88 LEU A O 1
ATOM 699 N N . LYS A 1 89 ? 18.566 13.180 7.525 1.00 92.69 89 LYS A N 1
ATOM 700 C CA . LYS A 1 89 ? 18.356 13.894 8.803 1.00 92.69 89 LYS A CA 1
ATOM 701 C C . LYS A 1 89 ? 17.408 15.086 8.635 1.00 92.69 89 LYS A C 1
ATOM 703 O O . LYS A 1 89 ? 16.484 15.246 9.428 1.00 92.69 89 LYS A O 1
ATOM 708 N N . THR A 1 90 ? 17.601 15.875 7.577 1.00 95.25 90 THR A N 1
ATOM 709 C CA . THR A 1 90 ? 16.744 17.028 7.242 1.00 95.25 90 THR A CA 1
ATOM 710 C C . THR A 1 90 ? 15.315 16.589 6.917 1.00 95.25 90 THR A C 1
ATOM 712 O O . THR A 1 90 ? 14.345 17.205 7.348 1.00 95.25 90 THR A O 1
ATOM 715 N N . LEU A 1 91 ? 15.162 15.489 6.182 1.00 96.00 91 LEU A N 1
ATOM 716 C CA . LEU A 1 91 ? 13.856 14.941 5.828 1.00 96.00 91 LEU A CA 1
ATOM 717 C C . LEU A 1 91 ? 13.122 14.288 7.011 1.00 96.00 91 LEU A C 1
ATOM 719 O O . LEU A 1 91 ? 11.895 14.331 7.055 1.00 96.00 91 LEU A O 1
ATOM 723 N N . GLY A 1 92 ? 13.834 13.750 8.005 1.00 92.88 92 GLY A N 1
ATOM 724 C CA . GLY A 1 92 ? 13.227 13.176 9.213 1.00 92.88 92 GLY A CA 1
ATOM 725 C C . GLY A 1 92 ? 12.434 14.186 10.055 1.00 92.88 92 GLY A C 1
ATOM 726 O O . GLY A 1 92 ? 11.510 13.801 10.774 1.00 92.88 92 GLY A O 1
ATOM 727 N N . THR A 1 93 ? 12.737 15.483 9.936 1.00 94.31 93 THR A N 1
ATOM 728 C CA . THR A 1 93 ? 11.999 16.564 10.610 1.00 94.31 93 THR A CA 1
ATOM 729 C C . THR A 1 93 ? 10.909 17.197 9.740 1.00 94.31 93 THR A C 1
ATOM 731 O O . THR A 1 93 ? 10.150 18.024 10.248 1.00 94.31 93 THR A O 1
ATOM 734 N N . PHE A 1 94 ? 10.771 16.793 8.468 1.00 95.31 94 PHE A N 1
ATOM 735 C CA . PHE A 1 94 ? 9.824 17.386 7.520 1.00 95.31 94 PHE A CA 1
ATOM 736 C C . PHE A 1 94 ? 8.377 17.375 8.043 1.00 95.31 94 PHE A C 1
ATOM 738 O O . PHE A 1 94 ? 7.890 16.384 8.605 1.00 95.31 94 PHE A O 1
ATOM 745 N N . LYS A 1 95 ? 7.686 18.502 7.826 1.00 93.75 95 LYS A N 1
ATOM 746 C CA . LYS A 1 95 ? 6.258 18.691 8.087 1.00 93.75 95 LYS A CA 1
ATOM 747 C C . LYS A 1 95 ? 5.575 19.330 6.877 1.00 93.75 95 LYS A C 1
ATOM 749 O O . LYS A 1 95 ? 6.001 20.368 6.381 1.00 93.75 95 LYS A O 1
ATOM 754 N N . HIS A 1 96 ? 4.486 18.700 6.459 1.00 94.38 96 HIS A N 1
ATOM 755 C CA . HIS A 1 96 ? 3.445 19.200 5.566 1.00 94.38 96 HIS A CA 1
ATOM 756 C C . HIS A 1 96 ? 2.130 19.346 6.335 1.00 94.38 96 HIS A C 1
ATOM 758 O O . HIS A 1 96 ? 1.787 18.467 7.139 1.00 94.38 96 HIS A O 1
ATOM 764 N N . ASP A 1 97 ? 1.392 20.422 6.071 1.00 91.88 97 ASP A N 1
ATOM 765 C CA . ASP A 1 97 ? 0.069 20.651 6.643 1.00 91.88 97 ASP A CA 1
ATOM 766 C C . ASP A 1 97 ? -1.018 20.078 5.722 1.00 91.88 97 ASP A C 1
ATOM 768 O O . ASP A 1 97 ? -1.444 20.708 4.762 1.00 91.88 97 ASP A O 1
ATOM 772 N N . CYS A 1 98 ? -1.443 18.846 6.003 1.00 93.69 98 CYS A N 1
ATOM 773 C CA . CYS A 1 98 ? -2.491 18.138 5.257 1.00 93.69 98 CYS A CA 1
ATOM 774 C C . CYS A 1 98 ? -3.500 17.468 6.202 1.00 93.69 98 CYS A C 1
ATOM 776 O O . CYS A 1 98 ? -3.217 17.287 7.390 1.00 93.69 98 CYS A O 1
ATOM 778 N N . LYS A 1 99 ? -4.656 17.037 5.682 1.00 94.38 99 LYS A N 1
ATOM 779 C CA . LYS A 1 99 ? -5.693 16.321 6.455 1.00 94.38 99 LYS A CA 1
ATOM 780 C C . LYS A 1 99 ? -5.389 14.828 6.686 1.00 94.38 99 LYS A C 1
ATOM 782 O O . LYS A 1 99 ? -6.281 14.065 7.039 1.00 94.38 99 LYS A O 1
ATOM 787 N N . VAL A 1 100 ? -4.149 14.385 6.497 1.00 95.19 100 VAL A N 1
ATOM 788 C CA . VAL A 1 100 ? -3.732 12.982 6.639 1.00 95.19 100 VAL A CA 1
ATOM 789 C C . VAL A 1 100 ? -2.744 12.863 7.798 1.00 95.19 100 VAL A C 1
ATOM 791 O O . VAL A 1 100 ? -1.803 13.650 7.900 1.00 95.19 100 VAL A O 1
ATOM 794 N N . LYS A 1 101 ? -2.918 11.864 8.673 1.00 95.31 101 LYS A N 1
ATOM 795 C CA . LYS A 1 101 ? -1.890 11.510 9.665 1.00 95.31 101 LYS A CA 1
ATOM 796 C C . LYS A 1 101 ? -0.735 10.808 8.957 1.00 95.31 101 LYS A C 1
ATOM 798 O O . LYS A 1 101 ? -0.958 9.819 8.267 1.00 95.31 101 LYS A O 1
ATOM 803 N N . TYR A 1 102 ? 0.499 11.254 9.157 1.00 96.56 102 TYR A N 1
ATOM 804 C CA . TYR A 1 102 ? 1.662 10.550 8.619 1.00 96.56 102 TYR A CA 1
ATOM 805 C C . TYR A 1 102 ? 2.863 10.599 9.559 1.00 96.56 102 TYR A C 1
ATOM 807 O O . TYR A 1 102 ? 2.941 11.407 10.487 1.00 96.56 102 TYR A O 1
ATOM 815 N N . SER A 1 103 ? 3.821 9.717 9.308 1.00 97.31 103 SER A N 1
ATOM 816 C CA . SER A 1 103 ? 5.154 9.757 9.897 1.00 97.31 103 SER A CA 1
ATOM 817 C C . SER A 1 103 ? 6.206 9.372 8.865 1.00 97.31 103 SER A C 1
ATOM 819 O O . SER A 1 103 ? 5.911 8.761 7.838 1.00 97.31 103 SER A O 1
ATOM 821 N N . ILE A 1 104 ? 7.443 9.773 9.138 1.00 97.44 104 ILE A N 1
ATOM 822 C CA . ILE A 1 104 ? 8.591 9.569 8.260 1.00 97.44 104 ILE A CA 1
ATOM 823 C C . ILE A 1 104 ? 9.580 8.668 8.995 1.00 97.44 104 ILE A C 1
ATOM 825 O O . ILE A 1 104 ? 9.848 8.868 10.180 1.00 97.44 104 ILE A O 1
ATOM 829 N N . ILE A 1 105 ? 10.106 7.678 8.284 1.00 95.62 105 ILE A N 1
ATOM 830 C CA . ILE A 1 105 ? 11.195 6.811 8.727 1.00 95.62 105 ILE A CA 1
ATOM 831 C C . ILE A 1 105 ? 12.321 7.003 7.720 1.00 95.62 105 ILE A C 1
ATOM 833 O O . ILE A 1 105 ? 12.112 6.817 6.520 1.00 95.62 105 ILE A O 1
ATOM 837 N N . THR A 1 106 ? 13.495 7.409 8.198 1.00 94.19 106 THR A N 1
ATOM 838 C CA . THR A 1 106 ? 14.654 7.713 7.354 1.00 94.19 106 THR A CA 1
ATOM 839 C C . THR A 1 106 ? 15.772 6.712 7.613 1.00 94.19 106 THR A C 1
ATOM 841 O O . THR A 1 106 ? 16.160 6.480 8.756 1.00 94.19 106 THR A O 1
ATOM 844 N N . TYR A 1 107 ? 16.272 6.073 6.557 1.00 91.50 107 TYR A N 1
ATOM 845 C CA . TYR A 1 107 ? 17.296 5.032 6.670 1.00 91.50 107 TYR A CA 1
ATOM 846 C C . TYR A 1 107 ? 18.080 4.893 5.366 1.00 91.50 107 TYR A C 1
ATOM 848 O O . TYR A 1 107 ? 17.559 5.091 4.273 1.00 91.50 107 TYR A O 1
ATOM 856 N N . THR A 1 108 ? 19.353 4.526 5.469 1.00 89.25 108 THR A N 1
ATOM 857 C CA . THR A 1 108 ? 20.130 4.092 4.297 1.00 89.25 108 THR A CA 1
ATOM 858 C C . THR A 1 108 ? 20.027 2.579 4.135 1.00 89.25 108 THR A C 1
ATOM 860 O O . THR A 1 108 ? 19.661 1.896 5.086 1.00 89.25 108 THR A O 1
ATOM 863 N N . TRP A 1 109 ? 20.396 2.042 2.971 1.00 86.56 109 TRP A N 1
ATOM 864 C CA . TRP A 1 109 ? 20.589 0.600 2.754 1.00 86.56 109 TRP A CA 1
ATOM 865 C C . TRP A 1 109 ? 21.851 0.123 3.519 1.00 86.56 109 TRP A C 1
ATOM 867 O O . TRP A 1 109 ? 22.907 -0.099 2.933 1.00 86.56 109 TRP A O 1
ATOM 877 N N . GLY A 1 110 ? 21.777 0.115 4.856 1.00 68.50 110 GLY A N 1
ATOM 878 C CA . GLY A 1 110 ? 22.910 0.134 5.791 1.00 68.50 110 GLY A CA 1
ATOM 879 C C . GLY A 1 110 ? 22.464 0.068 7.264 1.00 68.50 110 GLY A C 1
ATOM 880 O O . GLY A 1 110 ? 21.280 0.198 7.562 1.00 68.50 110 GLY A O 1
ATOM 881 N N . SER A 1 111 ? 23.396 -0.224 8.182 1.00 53.50 111 SER A N 1
ATOM 882 C CA . SER A 1 111 ? 23.125 -0.770 9.535 1.00 53.50 111 SER A CA 1
ATOM 883 C C . SER A 1 111 ? 21.917 -0.182 10.290 1.00 53.50 111 SER A C 1
ATOM 885 O O . SER A 1 111 ? 21.832 1.024 10.502 1.00 53.50 111 SER A O 1
ATOM 887 N N . GLY A 1 112 ? 20.997 -1.060 10.709 1.00 56.47 112 GLY A N 1
ATOM 888 C CA . GLY A 1 112 ? 19.672 -0.717 11.257 1.00 56.47 112 GLY A CA 1
ATOM 889 C C . GLY A 1 112 ? 18.531 -0.950 10.250 1.00 56.47 112 GLY A C 1
ATOM 890 O O . GLY A 1 112 ? 17.393 -1.188 10.649 1.00 56.47 112 GLY A O 1
ATOM 891 N N . GLY A 1 113 ? 18.869 -0.980 8.955 1.00 54.12 113 GLY A N 1
ATOM 892 C CA . GLY A 1 113 ? 18.059 -1.415 7.810 1.00 54.12 113 GLY A CA 1
ATOM 893 C C . GLY A 1 113 ? 18.993 -1.888 6.678 1.00 54.12 113 GLY A C 1
ATOM 894 O O . GLY A 1 113 ? 19.233 -1.172 5.712 1.00 54.12 113 GLY A O 1
ATOM 895 N N . THR A 1 114 ? 19.612 -3.064 6.856 1.00 50.91 114 THR A N 1
ATOM 896 C CA . THR A 1 114 ? 21.091 -3.177 6.922 1.00 50.91 114 THR A CA 1
ATOM 897 C C . THR A 1 114 ? 21.912 -3.453 5.642 1.00 50.91 114 THR A C 1
ATOM 899 O O . THR A 1 114 ? 23.126 -3.248 5.674 1.00 50.91 114 THR A O 1
ATOM 902 N N . MET A 1 115 ? 21.355 -3.983 4.548 1.00 49.12 115 MET A N 1
ATOM 903 C CA . MET A 1 115 ? 22.161 -4.821 3.630 1.00 49.12 115 MET A CA 1
ATOM 904 C C . MET A 1 115 ? 23.216 -4.123 2.724 1.00 49.12 115 MET A C 1
ATOM 906 O O . MET A 1 115 ? 22.930 -3.721 1.601 1.00 49.12 115 MET A O 1
ATOM 910 N N . ALA A 1 116 ? 24.476 -4.219 3.179 1.00 52.25 116 ALA A N 1
ATOM 911 C CA . ALA A 1 116 ? 25.771 -4.174 2.470 1.00 52.25 116 ALA A CA 1
ATOM 912 C C . ALA A 1 116 ? 26.379 -2.821 2.019 1.00 52.25 116 ALA A C 1
ATOM 914 O O . ALA A 1 116 ? 25.878 -2.123 1.135 1.00 52.25 116 ALA A O 1
ATOM 915 N N . GLN A 1 117 ? 27.615 -2.572 2.493 1.00 50.25 117 GLN A N 1
ATOM 916 C CA . GLN A 1 117 ? 28.603 -1.765 1.765 1.00 50.25 117 GLN A CA 1
ATOM 917 C C . GLN A 1 117 ? 28.740 -2.337 0.346 1.00 50.25 117 GLN A C 1
ATOM 919 O O . GLN A 1 117 ? 29.185 -3.470 0.175 1.00 50.25 117 GLN A O 1
ATOM 924 N N . GLY A 1 118 ? 28.331 -1.565 -0.662 1.00 55.91 118 GLY A N 1
ATOM 925 C CA . GLY A 1 118 ? 28.357 -1.997 -2.061 1.00 55.91 118 GLY A CA 1
ATOM 926 C C . GLY A 1 118 ? 27.003 -2.352 -2.681 1.00 55.91 118 GLY A C 1
ATOM 927 O O . GLY A 1 118 ? 26.997 -2.765 -3.835 1.00 55.91 118 GLY A O 1
ATOM 928 N N . ALA A 1 119 ? 25.865 -2.147 -2.001 1.00 67.31 119 ALA A N 1
ATOM 929 C CA . ALA A 1 119 ? 24.548 -2.273 -2.636 1.00 67.31 119 ALA A CA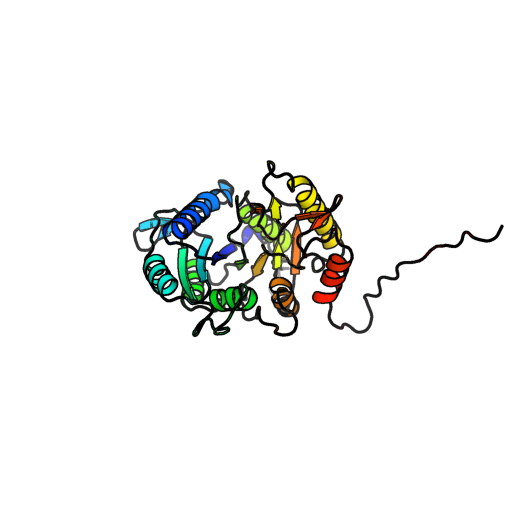 1
ATOM 930 C C . ALA A 1 119 ? 24.472 -1.465 -3.955 1.00 67.31 119 ALA A C 1
ATOM 932 O O . ALA A 1 119 ? 24.715 -0.250 -3.984 1.00 67.31 119 ALA A O 1
ATOM 933 N N . THR A 1 120 ? 24.190 -2.152 -5.064 1.00 68.94 120 THR A N 1
ATOM 934 C CA . THR A 1 120 ? 24.033 -1.569 -6.411 1.00 68.94 120 THR A CA 1
ATOM 935 C C . THR A 1 120 ? 22.573 -1.312 -6.770 1.00 68.94 120 THR A C 1
ATOM 937 O O . THR A 1 120 ? 22.296 -0.405 -7.546 1.00 68.94 120 THR A O 1
ATOM 940 N N . GLU A 1 121 ? 21.650 -2.073 -6.181 1.00 76.38 121 GLU A N 1
ATOM 941 C CA . GLU A 1 121 ? 20.209 -2.041 -6.447 1.00 76.38 121 GLU A CA 1
ATOM 942 C C . GLU A 1 121 ? 19.414 -1.854 -5.139 1.00 76.38 121 GLU A C 1
ATOM 944 O O . GLU A 1 121 ? 19.929 -2.199 -4.069 1.00 76.38 121 GLU A O 1
ATOM 949 N N . PRO A 1 122 ? 18.169 -1.335 -5.190 1.00 81.38 122 PRO A N 1
ATOM 950 C CA . PRO A 1 122 ? 17.320 -1.200 -4.007 1.00 81.38 122 PRO A CA 1
ATOM 951 C C . PRO A 1 122 ? 16.978 -2.564 -3.375 1.00 81.38 122 PRO A C 1
ATOM 953 O O . PRO A 1 122 ? 16.462 -3.445 -4.068 1.00 81.38 122 PRO A O 1
ATOM 956 N N . PRO A 1 123 ? 17.192 -2.763 -2.061 1.00 85.50 123 PRO A N 1
ATOM 957 C CA . PRO A 1 123 ? 16.840 -4.004 -1.376 1.00 85.50 123 PRO A CA 1
ATOM 958 C C . PRO A 1 123 ? 15.348 -4.005 -1.000 1.00 85.50 123 PRO A C 1
ATOM 960 O O . PRO A 1 123 ? 14.986 -3.791 0.155 1.00 85.50 123 PRO A O 1
ATOM 963 N N . TYR A 1 124 ? 14.473 -4.209 -1.991 1.00 85.62 124 TYR A N 1
ATOM 964 C CA . TYR A 1 124 ? 13.013 -4.065 -1.856 1.00 85.62 124 TYR A CA 1
ATOM 965 C C . TYR A 1 124 ? 12.413 -4.839 -0.654 1.00 85.62 124 TYR A C 1
ATOM 967 O O . TYR A 1 124 ? 11.735 -4.244 0.186 1.00 85.62 124 TYR A O 1
ATOM 975 N N . GLN A 1 125 ? 12.781 -6.117 -0.469 1.00 87.88 125 GLN A N 1
ATOM 976 C CA . GLN A 1 125 ? 12.316 -6.923 0.674 1.00 87.88 125 GLN A CA 1
ATOM 977 C C . GLN A 1 125 ? 12.714 -6.325 2.030 1.00 87.88 125 GLN A C 1
ATOM 979 O O . GLN A 1 125 ? 11.867 -6.197 2.913 1.00 87.88 125 GLN A O 1
ATOM 984 N N . ASP A 1 126 ? 13.983 -5.944 2.204 1.00 87.50 126 ASP A N 1
ATOM 985 C CA . ASP A 1 126 ? 14.480 -5.335 3.443 1.00 87.50 126 ASP A CA 1
ATOM 986 C C . ASP A 1 126 ? 13.841 -3.961 3.693 1.00 87.50 126 ASP A C 1
ATOM 988 O O . ASP A 1 126 ? 13.540 -3.620 4.835 1.00 87.50 126 ASP A O 1
ATOM 992 N N . ILE A 1 127 ? 13.578 -3.193 2.629 1.00 89.56 127 ILE A N 1
ATOM 993 C CA . ILE A 1 127 ? 12.835 -1.927 2.666 1.00 89.56 127 ILE A CA 1
ATOM 994 C C . ILE A 1 127 ? 11.426 -2.147 3.240 1.00 89.56 127 ILE A C 1
ATOM 996 O O . ILE A 1 127 ? 11.050 -1.484 4.211 1.00 89.56 127 ILE A O 1
ATOM 1000 N N . ARG A 1 128 ? 10.655 -3.093 2.687 1.00 90.94 128 ARG A N 1
ATOM 1001 C CA . ARG A 1 128 ? 9.298 -3.398 3.166 1.00 90.94 128 ARG A CA 1
ATOM 1002 C C . ARG A 1 128 ? 9.307 -3.971 4.585 1.00 90.94 128 ARG A C 1
ATOM 1004 O O . ARG A 1 128 ? 8.492 -3.551 5.407 1.00 90.94 128 ARG A O 1
ATOM 1011 N N . GLU A 1 129 ? 10.243 -4.869 4.895 1.00 92.25 129 GLU A N 1
ATOM 1012 C CA . GLU A 1 129 ? 10.378 -5.489 6.219 1.00 92.25 129 GLU A CA 1
ATOM 1013 C C . GLU A 1 129 ? 10.728 -4.468 7.308 1.00 92.25 129 GLU A C 1
ATOM 1015 O O . GLU A 1 129 ? 10.080 -4.435 8.356 1.00 92.25 129 GLU A O 1
ATOM 1020 N N . HIS A 1 130 ? 11.715 -3.602 7.052 1.00 91.88 130 HIS A N 1
ATOM 1021 C CA . HIS A 1 130 ? 12.129 -2.557 7.985 1.00 91.88 130 HIS A CA 1
ATOM 1022 C C . HIS A 1 130 ? 10.963 -1.615 8.296 1.00 91.88 130 HIS A C 1
ATOM 1024 O O . HIS A 1 130 ? 10.636 -1.402 9.462 1.00 91.88 130 HIS A O 1
ATOM 1030 N N . LEU A 1 131 ? 10.270 -1.115 7.266 1.00 93.50 131 LEU A N 1
ATOM 1031 C CA . LEU A 1 131 ? 9.135 -0.205 7.442 1.00 93.50 131 LEU A CA 1
ATOM 1032 C C . LEU A 1 131 ? 7.946 -0.862 8.143 1.00 93.50 131 LEU A C 1
ATOM 1034 O O . LEU A 1 131 ? 7.290 -0.211 8.954 1.00 93.50 131 LEU A O 1
ATOM 1038 N N . LYS A 1 132 ? 7.676 -2.143 7.870 1.00 94.19 132 LYS A N 1
ATOM 1039 C CA . LYS A 1 132 ? 6.635 -2.925 8.549 1.00 94.19 132 LYS A CA 1
ATOM 1040 C C . LYS A 1 132 ? 6.910 -3.056 10.051 1.00 94.19 132 LYS A C 1
ATOM 1042 O O . LYS A 1 132 ? 5.993 -2.899 10.856 1.00 94.19 132 LYS A O 1
ATOM 1047 N N . ASN A 1 133 ? 8.158 -3.325 10.426 1.00 94.19 133 ASN A N 1
ATOM 1048 C CA . ASN A 1 133 ? 8.540 -3.659 11.801 1.00 94.19 133 ASN A CA 1
ATOM 1049 C C . ASN A 1 133 ? 9.012 -2.447 12.636 1.00 94.19 133 ASN A C 1
ATOM 1051 O O . ASN A 1 133 ? 9.276 -2.595 13.828 1.00 94.19 133 ASN A O 1
ATOM 1055 N N . HIS A 1 134 ? 9.152 -1.258 12.040 1.00 95.00 134 HIS A N 1
ATOM 1056 C CA . HIS A 1 134 ? 9.713 -0.087 12.721 1.00 95.00 134 HIS A CA 1
ATOM 1057 C C . HIS A 1 134 ? 8.835 0.404 13.898 1.00 95.00 134 HIS A C 1
ATOM 1059 O O . HIS A 1 134 ? 7.614 0.487 13.747 1.00 95.00 134 HIS A O 1
ATOM 1065 N N . PRO A 1 135 ? 9.409 0.847 15.037 1.00 95.75 135 PRO A N 1
ATOM 1066 C CA . PRO A 1 135 ? 8.631 1.327 16.190 1.00 95.75 135 PRO A CA 1
ATOM 1067 C C . PRO A 1 135 ? 7.683 2.503 15.898 1.00 95.75 135 PRO A C 1
ATOM 1069 O O . PRO A 1 135 ? 6.617 2.617 16.496 1.00 95.75 135 PRO A O 1
ATOM 1072 N N . THR A 1 136 ? 8.037 3.381 14.954 1.00 96.06 136 THR A N 1
ATOM 1073 C CA . THR A 1 136 ? 7.133 4.450 14.480 1.00 96.06 136 THR A CA 1
ATOM 1074 C C . THR A 1 136 ? 5.882 3.881 13.807 1.00 96.06 136 THR A C 1
ATOM 1076 O O . THR A 1 136 ? 4.796 4.426 13.979 1.00 96.06 136 THR A O 1
ATOM 1079 N N . THR A 1 137 ? 6.027 2.784 13.060 1.00 96.69 137 THR A N 1
ATOM 1080 C CA . THR A 1 137 ? 4.927 2.111 12.363 1.00 96.69 137 THR A CA 1
ATOM 1081 C C . THR A 1 137 ? 3.975 1.464 13.359 1.00 96.69 137 THR A C 1
ATOM 1083 O O . THR A 1 137 ? 2.775 1.719 13.297 1.00 96.69 137 THR A O 1
ATOM 1086 N N . THR A 1 138 ? 4.498 0.701 14.325 1.00 95.81 138 THR A N 1
ATOM 1087 C CA . THR A 1 138 ? 3.660 0.061 15.353 1.00 95.81 138 THR A CA 1
ATOM 1088 C C . THR A 1 138 ? 2.909 1.096 16.190 1.00 95.81 138 THR A C 1
ATOM 1090 O O . THR A 1 138 ? 1.699 0.975 16.369 1.00 95.81 138 THR A O 1
ATOM 1093 N N . LYS A 1 139 ? 3.586 2.179 16.596 1.00 95.44 139 LYS A N 1
ATOM 1094 C CA . LYS A 1 139 ? 2.957 3.311 17.287 1.00 95.44 139 LYS A CA 1
ATOM 1095 C C . LYS A 1 139 ? 1.862 3.986 16.454 1.00 95.44 139 LYS A C 1
ATOM 1097 O O . LYS A 1 139 ? 0.831 4.362 17.005 1.00 95.44 139 LYS A O 1
ATOM 1102 N N . LEU A 1 140 ? 2.059 4.163 15.146 1.00 94.75 140 LEU A N 1
ATOM 1103 C CA . LEU A 1 140 ? 1.045 4.788 14.292 1.00 94.75 140 LEU A CA 1
ATOM 1104 C C . LEU A 1 140 ? -0.183 3.879 14.107 1.00 94.75 140 LEU A C 1
ATOM 1106 O O . LEU A 1 140 ? -1.297 4.387 14.011 1.00 94.75 140 LEU A O 1
ATOM 1110 N N . VAL A 1 141 ? -0.007 2.553 14.139 1.00 94.62 141 VAL A N 1
ATOM 1111 C CA . VAL A 1 141 ? -1.119 1.586 14.184 1.00 94.62 141 VAL A CA 1
ATOM 1112 C C . VAL A 1 141 ? -1.895 1.687 15.500 1.00 94.62 141 VAL A C 1
ATOM 1114 O O . VAL A 1 141 ? -3.125 1.726 15.458 1.00 94.62 141 VAL A O 1
ATOM 1117 N N . ASP A 1 142 ? -1.210 1.803 16.644 1.00 93.38 142 ASP A N 1
ATOM 1118 C CA . ASP A 1 142 ? -1.854 2.063 17.942 1.00 93.38 142 ASP A CA 1
ATOM 1119 C C . ASP A 1 142 ? -2.652 3.377 17.932 1.00 93.38 142 ASP A C 1
ATOM 1121 O O . ASP A 1 142 ? -3.825 3.396 18.304 1.00 93.38 142 ASP A O 1
ATOM 1125 N N . GLU A 1 143 ? -2.055 4.477 17.453 1.00 92.19 143 GLU A N 1
ATOM 1126 C CA . GLU A 1 143 ? -2.716 5.789 17.360 1.00 92.19 143 GLU A CA 1
ATOM 1127 C C . GLU A 1 143 ? -3.899 5.803 16.368 1.00 92.19 143 GLU A C 1
ATOM 1129 O O . GLU A 1 143 ? -4.843 6.582 16.541 1.00 92.19 143 GLU A O 1
ATOM 1134 N N . LEU A 1 144 ? -3.870 4.964 15.325 1.00 92.12 144 LEU A N 1
ATOM 1135 C CA . LEU A 1 144 ? -4.943 4.850 14.333 1.00 92.12 144 LEU A CA 1
ATOM 1136 C C . LEU A 1 144 ? -6.105 3.970 14.830 1.00 92.12 144 LEU A C 1
ATOM 1138 O O . LEU A 1 144 ? -7.272 4.314 14.610 1.00 92.12 144 LEU A O 1
ATOM 1142 N N . ARG A 1 145 ? -5.795 2.873 15.537 1.00 90.69 145 ARG A N 1
ATOM 1143 C CA . ARG A 1 145 ? -6.764 1.996 16.219 1.00 90.69 145 ARG A CA 1
ATOM 1144 C C . ARG A 1 145 ? -7.446 2.710 17.390 1.00 90.69 145 ARG A C 1
ATOM 1146 O O . ARG A 1 145 ? -8.665 2.626 17.551 1.00 90.69 145 ARG A O 1
ATOM 1153 N N . GLY A 1 146 ? -6.668 3.429 18.199 1.00 87.88 146 GLY A N 1
ATOM 1154 C CA . GLY A 1 146 ? -7.137 4.073 19.421 1.00 87.88 146 GLY A CA 1
ATOM 1155 C C . GLY A 1 146 ? -7.825 3.074 20.357 1.00 87.88 146 GLY A C 1
ATOM 1156 O O . GLY A 1 146 ? -7.310 1.991 20.634 1.00 87.88 146 GLY A O 1
ATOM 1157 N N . ASN A 1 147 ? -9.024 3.426 20.821 1.00 84.81 147 ASN A N 1
ATOM 1158 C CA . ASN A 1 147 ? -9.787 2.599 21.760 1.00 84.81 147 ASN A CA 1
ATOM 1159 C C . ASN A 1 147 ? -10.577 1.454 21.090 1.00 84.81 147 ASN A C 1
ATOM 1161 O O . ASN A 1 147 ? -11.100 0.594 21.800 1.00 84.81 147 ASN A O 1
ATOM 1165 N N . ASP A 1 148 ? -10.688 1.410 19.755 1.00 86.31 148 ASP A N 1
ATOM 1166 C CA . ASP A 1 148 ? -11.468 0.374 19.061 1.00 86.31 148 ASP A CA 1
ATOM 1167 C C . ASP A 1 148 ? -10.615 -0.854 18.725 1.00 86.31 148 ASP A C 1
ATOM 1169 O O . ASP A 1 148 ? -10.141 -1.045 17.608 1.00 86.31 148 ASP A O 1
ATOM 1173 N N . GLN A 1 149 ? -10.459 -1.736 19.710 1.00 81.94 149 GLN A N 1
ATOM 1174 C CA . GLN A 1 149 ? -9.737 -3.005 19.559 1.00 81.94 149 GLN A CA 1
ATOM 1175 C C . GLN A 1 149 ? -10.395 -3.998 18.579 1.00 81.94 149 GLN A C 1
ATOM 1177 O O . GLN A 1 149 ? -9.842 -5.072 18.358 1.00 81.94 149 GLN A O 1
ATOM 1182 N N . ARG A 1 150 ? -11.561 -3.670 18.001 1.00 84.75 150 ARG A N 1
ATOM 1183 C CA . ARG A 1 150 ? -12.256 -4.492 16.999 1.00 84.75 150 ARG A CA 1
ATOM 1184 C C . ARG A 1 150 ? -12.181 -3.909 15.586 1.00 84.75 150 ARG A C 1
ATOM 1186 O O . ARG A 1 150 ? -12.762 -4.503 14.681 1.00 84.75 150 ARG A O 1
ATOM 1193 N N . CYS A 1 151 ? -11.509 -2.775 15.367 1.00 91.06 151 CYS A N 1
ATOM 1194 C CA . CYS A 1 151 ? -11.362 -2.252 14.012 1.00 91.06 151 CYS A CA 1
ATOM 1195 C C . CYS A 1 151 ? -10.455 -3.167 13.171 1.00 91.06 151 CYS A C 1
ATOM 1197 O O . CYS A 1 151 ? -9.362 -3.547 13.604 1.00 91.06 151 CYS A O 1
ATOM 1199 N N . LEU A 1 152 ? -10.872 -3.475 11.943 1.00 95.50 152 LEU A N 1
ATOM 1200 C CA . LEU A 1 152 ? -10.018 -4.171 10.985 1.00 95.50 152 LEU A CA 1
ATOM 1201 C C . LEU A 1 152 ? -8.922 -3.212 10.523 1.00 95.50 152 LEU A C 1
ATOM 1203 O O . LEU A 1 152 ? -9.215 -2.154 9.973 1.00 95.50 152 LEU A O 1
ATOM 1207 N N . MET A 1 153 ? -7.666 -3.582 10.747 1.00 96.62 153 MET A N 1
ATOM 1208 C CA . MET A 1 153 ? -6.505 -2.783 10.363 1.00 96.62 153 MET A CA 1
ATOM 1209 C C . MET A 1 153 ? -5.811 -3.436 9.171 1.00 96.62 153 MET A C 1
ATOM 1211 O O . MET A 1 153 ? -5.408 -4.590 9.265 1.00 96.62 153 MET A O 1
ATOM 1215 N N . TYR A 1 154 ? -5.626 -2.705 8.078 1.00 98.12 154 TYR A N 1
ATOM 1216 C CA . TYR A 1 154 ? -4.911 -3.175 6.892 1.00 98.12 154 TYR A CA 1
ATOM 1217 C C . TYR A 1 154 ? -3.620 -2.390 6.693 1.00 98.12 154 TYR A C 1
ATOM 1219 O O . TYR A 1 154 ? -3.635 -1.162 6.723 1.00 98.12 154 TYR A O 1
ATOM 1227 N N . PHE A 1 155 ? -2.512 -3.077 6.418 1.00 97.94 155 PHE A N 1
ATOM 1228 C CA . PHE A 1 155 ? -1.348 -2.423 5.820 1.00 97.94 155 PHE A CA 1
ATOM 1229 C C . PHE A 1 155 ? -1.563 -2.386 4.312 1.00 97.94 155 PHE A C 1
ATOM 1231 O O . PHE A 1 155 ? -1.678 -3.442 3.694 1.00 97.94 155 PHE A O 1
ATOM 1238 N N . SER A 1 156 ? -1.612 -1.188 3.738 1.00 97.25 156 SER A N 1
ATOM 1239 C CA . SER A 1 156 ? -1.629 -0.948 2.297 1.00 97.25 156 SER A CA 1
ATOM 1240 C C . SER A 1 156 ? -0.195 -0.717 1.831 1.00 97.25 156 SER A C 1
ATOM 1242 O O . SER A 1 156 ? 0.388 0.337 2.088 1.00 97.25 156 SER A O 1
ATOM 1244 N N . PHE A 1 157 ? 0.413 -1.714 1.196 1.00 95.12 157 PHE A N 1
ATOM 1245 C CA . PHE A 1 157 ? 1.715 -1.549 0.560 1.00 95.12 157 PHE A CA 1
ATOM 1246 C C . PHE A 1 157 ? 1.491 -0.863 -0.782 1.00 95.12 157 PHE A C 1
ATOM 1248 O O . PHE A 1 157 ? 0.711 -1.358 -1.590 1.00 95.12 157 PHE A O 1
ATOM 1255 N N . VAL A 1 158 ? 2.115 0.302 -0.968 1.00 93.25 158 VAL A N 1
ATOM 1256 C CA . VAL A 1 158 ? 1.980 1.140 -2.167 1.00 93.25 158 VAL A CA 1
ATOM 1257 C C . VAL A 1 158 ? 3.367 1.605 -2.609 1.00 93.25 158 VAL A C 1
ATOM 1259 O O . VAL A 1 158 ? 4.238 1.824 -1.762 1.00 93.25 158 VAL A O 1
ATOM 1262 N N . ASP A 1 159 ? 3.607 1.719 -3.914 1.00 90.06 159 ASP A N 1
ATOM 1263 C CA . ASP A 1 159 ? 4.875 2.219 -4.469 1.00 90.06 159 ASP A CA 1
ATOM 1264 C C . ASP A 1 159 ? 4.855 3.745 -4.684 1.00 90.06 159 ASP A C 1
ATOM 1266 O O . ASP A 1 159 ? 3.826 4.360 -4.993 1.00 90.06 159 ASP A O 1
ATOM 1270 N N . SER A 1 160 ? 6.023 4.387 -4.555 1.00 91.00 160 SER A N 1
ATOM 1271 C CA . SER A 1 160 ? 6.170 5.841 -4.725 1.00 91.00 160 SER A CA 1
ATOM 1272 C C . SER A 1 160 ? 6.055 6.337 -6.171 1.00 91.00 160 SER A C 1
ATOM 1274 O O . SER A 1 160 ? 6.253 7.529 -6.408 1.00 91.00 160 SER A O 1
ATOM 1276 N N . ASP A 1 161 ? 5.752 5.472 -7.143 1.00 90.50 161 ASP A N 1
ATOM 1277 C CA . ASP A 1 161 ? 5.400 5.821 -8.529 1.00 90.50 161 ASP A CA 1
ATOM 1278 C C . ASP A 1 161 ? 3.883 6.090 -8.713 1.00 90.50 161 ASP A C 1
ATOM 1280 O O . ASP A 1 161 ? 3.470 6.600 -9.754 1.00 90.50 161 ASP A O 1
ATOM 1284 N N . THR A 1 162 ? 3.075 5.924 -7.655 1.00 93.56 162 THR A N 1
ATOM 1285 C CA . THR A 1 162 ? 1.643 6.291 -7.588 1.00 93.56 162 THR A CA 1
ATOM 1286 C C . THR A 1 162 ? 1.342 7.716 -8.069 1.00 93.56 162 THR A C 1
ATOM 1288 O O . THR A 1 162 ? 1.800 8.707 -7.499 1.00 93.56 162 THR A O 1
ATOM 1291 N N . PHE A 1 163 ? 0.564 7.836 -9.137 1.00 93.19 163 PHE A N 1
ATOM 1292 C CA . PHE A 1 163 ? 0.041 9.095 -9.659 1.00 93.19 163 PHE A CA 1
ATOM 1293 C C . PHE A 1 163 ? -1.267 9.483 -8.961 1.00 93.19 163 PHE A C 1
ATOM 1295 O O . PHE A 1 163 ? -1.380 10.595 -8.475 1.00 93.19 163 PHE A O 1
ATOM 1302 N N . GLY A 1 164 ? -2.234 8.571 -8.852 1.00 95.19 164 GLY A N 1
ATOM 1303 C CA . GLY A 1 164 ? -3.539 8.879 -8.265 1.00 95.19 164 GLY A CA 1
ATOM 1304 C C . GLY A 1 164 ? -4.144 7.681 -7.551 1.00 95.19 164 GLY A C 1
ATOM 1305 O O . GLY A 1 164 ? -4.004 6.544 -8.005 1.00 95.19 164 GLY A O 1
ATOM 1306 N N . PHE A 1 165 ? -4.823 7.941 -6.434 1.00 96.06 165 PHE A N 1
ATOM 1307 C CA . PHE A 1 165 ? -5.432 6.892 -5.616 1.00 96.06 165 PHE A CA 1
ATOM 1308 C C . PHE A 1 165 ? -6.824 6.468 -6.102 1.00 96.06 165 PHE A C 1
ATOM 1310 O O . PHE A 1 165 ? -7.244 5.376 -5.747 1.00 96.06 165 PHE A O 1
ATOM 1317 N N . ASN A 1 166 ? -7.506 7.256 -6.945 1.00 95.94 166 ASN A N 1
ATOM 1318 C CA . ASN A 1 166 ? -8.641 6.799 -7.768 1.00 95.94 166 ASN A CA 1
ATOM 1319 C C . ASN A 1 166 ? -9.708 5.995 -6.985 1.00 95.94 166 ASN A C 1
ATOM 1321 O O . ASN A 1 166 ? -10.076 4.884 -7.359 1.00 95.94 166 ASN A O 1
ATOM 1325 N N . PHE A 1 167 ? -10.156 6.532 -5.848 1.00 97.31 167 PHE A N 1
ATOM 1326 C CA . PHE A 1 167 ? -11.144 5.933 -4.939 1.00 97.31 167 PHE A CA 1
ATOM 1327 C C . PHE A 1 167 ? -10.783 4.551 -4.352 1.00 97.31 167 PHE A C 1
ATOM 1329 O O . PHE A 1 167 ? -11.649 3.890 -3.776 1.00 97.31 167 PHE A O 1
ATOM 1336 N N . ILE A 1 168 ? -9.518 4.117 -4.439 1.00 96.56 168 ILE A N 1
ATOM 1337 C CA . ILE A 1 168 ? -9.065 2.772 -4.048 1.00 96.56 168 ILE A CA 1
ATOM 1338 C C . ILE A 1 168 ? -9.470 2.361 -2.625 1.00 96.56 168 ILE A C 1
ATOM 1340 O O . ILE A 1 168 ? -9.819 1.205 -2.396 1.00 96.56 168 ILE A O 1
ATOM 1344 N N . TYR A 1 169 ? -9.467 3.284 -1.660 1.00 97.25 169 TYR A N 1
ATOM 1345 C CA . TYR A 1 169 ? -9.823 2.962 -0.278 1.00 97.25 169 TYR A CA 1
ATOM 1346 C C . TYR A 1 169 ? -11.336 2.830 -0.097 1.00 97.25 169 TYR A C 1
ATOM 1348 O O . TYR A 1 169 ? -11.762 1.941 0.635 1.00 97.25 169 TYR A O 1
ATOM 1356 N N . SER A 1 170 ? -12.154 3.592 -0.832 1.00 97.00 170 SER A N 1
ATOM 1357 C CA . SER A 1 170 ? -13.599 3.321 -0.944 1.00 97.00 170 SER A CA 1
ATOM 1358 C C . SER A 1 170 ? -13.888 1.971 -1.610 1.00 97.00 170 SER A C 1
ATOM 1360 O O . SER A 1 170 ? -14.756 1.233 -1.142 1.00 97.00 170 SER A O 1
ATOM 1362 N N . GLU A 1 171 ? -13.133 1.584 -2.644 1.00 97.19 171 GLU A N 1
ATOM 1363 C CA . GLU A 1 171 ? -13.265 0.248 -3.245 1.00 97.19 171 GLU A CA 1
ATOM 1364 C C . GLU A 1 171 ? -12.885 -0.865 -2.260 1.00 97.19 171 GLU A C 1
ATOM 1366 O O . GLU A 1 171 ? -13.619 -1.844 -2.128 1.00 97.19 171 GLU A O 1
ATOM 1371 N N . TYR A 1 172 ? -11.793 -0.706 -1.505 1.00 97.50 172 TYR A N 1
ATOM 1372 C CA . TYR A 1 172 ? -11.415 -1.644 -0.446 1.00 97.50 172 TYR A CA 1
ATOM 1373 C C . TYR A 1 172 ? -12.447 -1.704 0.687 1.00 97.50 172 TYR A C 1
ATOM 1375 O O . TYR A 1 172 ? -12.760 -2.796 1.161 1.00 97.50 172 TYR A O 1
ATOM 1383 N N . LEU A 1 173 ? -13.036 -0.574 1.095 1.00 96.94 173 LEU A N 1
ATOM 1384 C CA . LEU A 1 173 ? -14.158 -0.564 2.037 1.00 96.94 173 LEU A CA 1
ATOM 1385 C C . LEU A 1 173 ? -15.347 -1.367 1.492 1.00 96.94 173 LEU A C 1
ATOM 1387 O O . LEU A 1 173 ? -15.947 -2.139 2.242 1.00 96.94 173 LEU A O 1
ATOM 1391 N N . GLN A 1 174 ? -15.671 -1.234 0.203 1.00 96.44 174 GLN A N 1
ATOM 1392 C CA . GLN A 1 174 ? -16.747 -2.002 -0.419 1.00 96.44 174 GLN A CA 1
ATOM 1393 C C . GLN A 1 174 ? -16.419 -3.503 -0.510 1.00 96.44 174 GLN A C 1
ATOM 1395 O O . GLN A 1 174 ? -17.255 -4.310 -0.108 1.00 96.44 174 GLN A O 1
ATOM 1400 N N . ILE A 1 175 ? -15.201 -3.885 -0.917 1.00 97.06 175 ILE A N 1
ATOM 1401 C CA . ILE A 1 175 ? -14.738 -5.286 -0.924 1.00 97.06 175 ILE A CA 1
ATOM 1402 C C . ILE A 1 175 ? -14.867 -5.907 0.475 1.00 97.06 175 ILE A C 1
ATOM 1404 O O . ILE A 1 175 ? -15.416 -6.998 0.624 1.00 97.06 175 ILE A O 1
ATOM 1408 N N . VAL A 1 176 ? -14.419 -5.208 1.524 1.00 97.12 176 VAL A N 1
ATOM 1409 C CA . VAL A 1 176 ? -14.523 -5.702 2.907 1.00 97.12 176 VAL A CA 1
ATOM 1410 C C . VAL A 1 176 ? -15.987 -5.861 3.337 1.00 97.12 176 VAL A C 1
ATOM 1412 O O . VAL A 1 176 ? -16.324 -6.876 3.948 1.00 97.12 176 VAL A O 1
ATOM 1415 N N . ARG A 1 177 ? -16.872 -4.910 2.998 1.00 95.44 177 ARG A N 1
ATOM 1416 C CA . ARG A 1 177 ? -18.322 -5.006 3.270 1.00 95.44 177 ARG A CA 1
ATOM 1417 C C . ARG A 1 177 ? -18.949 -6.219 2.565 1.00 95.44 177 ARG A C 1
ATOM 1419 O O . ARG A 1 177 ? -19.707 -6.956 3.191 1.00 95.44 177 ARG A O 1
ATOM 1426 N N . GLU A 1 178 ? -18.615 -6.440 1.295 1.00 95.38 178 GLU A N 1
ATOM 1427 C CA . GLU A 1 178 ? -19.148 -7.532 0.469 1.00 95.38 178 GLU A CA 1
ATOM 1428 C C . GLU A 1 178 ? -18.673 -8.908 0.947 1.00 95.38 178 GLU A C 1
ATOM 1430 O O . GLU A 1 178 ? -19.488 -9.818 1.096 1.00 95.38 178 GLU A O 1
ATOM 1435 N N . GLU A 1 179 ? -17.388 -9.063 1.267 1.00 95.00 179 GLU A N 1
ATOM 1436 C CA . GLU A 1 179 ? -16.854 -10.321 1.800 1.00 95.00 179 GLU A CA 1
ATOM 1437 C C . GLU A 1 179 ? -17.392 -10.656 3.191 1.00 95.00 179 GLU A C 1
ATOM 1439 O O . GLU A 1 179 ? -17.803 -11.791 3.433 1.00 95.00 179 GLU A O 1
ATOM 1444 N N . LEU A 1 180 ? -17.485 -9.667 4.086 1.00 93.69 180 LEU A N 1
ATOM 1445 C CA . LEU A 1 180 ? -18.143 -9.857 5.378 1.00 93.69 180 LEU A CA 1
ATOM 1446 C C . LEU A 1 180 ? -19.624 -10.223 5.207 1.00 93.69 180 LEU A C 1
ATOM 1448 O O . LEU A 1 180 ? -20.143 -11.009 5.995 1.00 93.69 180 LEU A O 1
ATOM 1452 N N . GLY A 1 181 ? -20.303 -9.706 4.180 1.00 93.25 181 GLY A N 1
ATOM 1453 C CA . GLY A 1 181 ? -21.682 -10.071 3.854 1.00 93.25 181 GLY A CA 1
ATOM 1454 C C . GLY A 1 181 ? -21.870 -11.556 3.519 1.00 93.25 181 GLY A C 1
ATOM 1455 O O . GLY A 1 181 ? -22.896 -12.126 3.888 1.00 93.25 181 GLY A O 1
ATOM 1456 N N . LYS A 1 182 ? -20.877 -12.191 2.878 1.00 93.25 182 LYS A N 1
ATOM 1457 C CA . LYS A 1 182 ? -20.936 -13.594 2.425 1.00 93.25 182 LYS A CA 1
ATOM 1458 C C . LYS A 1 182 ? -20.824 -14.595 3.579 1.00 93.25 182 LYS A C 1
ATOM 1460 O O . LYS A 1 182 ? -21.680 -15.463 3.722 1.00 93.25 182 LYS A O 1
ATOM 1465 N N . ASP A 1 183 ? -19.774 -14.485 4.392 1.00 91.94 183 ASP A N 1
ATOM 1466 C CA . ASP A 1 183 ? -19.379 -15.531 5.354 1.00 91.94 183 ASP A CA 1
ATOM 1467 C C . ASP A 1 183 ? -18.821 -14.999 6.691 1.00 91.94 183 ASP A C 1
ATOM 1469 O O . ASP A 1 183 ? -18.430 -15.787 7.550 1.00 91.94 183 ASP A O 1
ATOM 1473 N N . ARG A 1 184 ? -18.828 -13.673 6.905 1.00 91.25 184 ARG A N 1
ATOM 1474 C CA . ARG A 1 184 ? -18.214 -12.978 8.062 1.00 91.25 184 ARG A CA 1
ATOM 1475 C C . ARG A 1 184 ? -16.692 -13.047 8.142 1.00 91.25 184 ARG A C 1
ATOM 1477 O O . ARG A 1 184 ? -16.135 -12.591 9.139 1.00 91.25 184 ARG A O 1
ATOM 1484 N N . ILE A 1 185 ? -16.021 -13.529 7.102 1.00 92.56 185 ILE A N 1
ATOM 1485 C CA . ILE A 1 185 ? -14.565 -13.571 7.020 1.00 92.56 185 ILE A CA 1
ATOM 1486 C C . ILE A 1 185 ? -14.099 -12.379 6.169 1.00 92.56 185 ILE A C 1
ATOM 1488 O O . ILE A 1 185 ? -14.373 -12.346 4.962 1.00 92.56 185 ILE A O 1
ATOM 1492 N N . PRO A 1 186 ? -13.406 -11.384 6.758 1.00 95.38 186 PRO A N 1
ATOM 1493 C CA . PRO A 1 186 ? -12.835 -10.286 5.989 1.00 95.38 186 PRO A CA 1
ATOM 1494 C C . PRO A 1 186 ? -11.713 -10.798 5.069 1.00 95.38 186 PRO A C 1
ATOM 1496 O O . PRO A 1 186 ? -11.066 -11.801 5.388 1.00 95.38 186 PRO A O 1
ATOM 1499 N N . PRO A 1 187 ? -11.431 -10.121 3.941 1.00 96.88 187 PRO A N 1
ATOM 1500 C CA . PRO A 1 187 ? -10.295 -10.475 3.102 1.00 96.88 187 PRO A CA 1
ATOM 1501 C C . PRO A 1 187 ? -9.003 -10.361 3.920 1.00 96.88 187 PRO A C 1
ATOM 1503 O O . PRO A 1 187 ? -8.712 -9.334 4.521 1.00 96.88 187 PRO A O 1
ATOM 1506 N N . THR A 1 188 ? -8.199 -11.417 3.954 1.00 97.19 188 THR A N 1
ATOM 1507 C CA . THR A 1 188 ? -6.871 -11.372 4.581 1.00 97.19 188 THR A CA 1
ATOM 1508 C C . THR A 1 188 ? -5.878 -10.614 3.707 1.00 97.19 188 THR A C 1
ATOM 1510 O O . THR A 1 188 ? -4.984 -9.945 4.223 1.00 97.19 188 THR A O 1
ATOM 1513 N N . VAL A 1 189 ? -6.038 -10.723 2.386 1.00 96.25 189 VAL A N 1
ATOM 1514 C CA . VAL A 1 189 ? -5.282 -9.985 1.371 1.00 96.25 189 VAL A CA 1
ATOM 1515 C C . VAL A 1 189 ? -6.260 -9.469 0.321 1.00 96.25 189 VAL A C 1
ATOM 1517 O O . VAL A 1 189 ? -7.147 -10.208 -0.105 1.00 96.25 189 VAL A O 1
ATOM 1520 N N . MET A 1 190 ? -6.101 -8.221 -0.118 1.00 96.56 190 MET A N 1
ATOM 1521 C CA . MET A 1 190 ? -6.879 -7.677 -1.234 1.00 96.56 190 MET A CA 1
ATOM 1522 C C . MET A 1 190 ? -6.066 -6.730 -2.119 1.00 96.56 190 MET A C 1
ATOM 1524 O O . MET A 1 190 ? -5.104 -6.116 -1.662 1.00 96.56 190 MET A O 1
ATOM 1528 N N . SER A 1 191 ? -6.430 -6.648 -3.397 1.00 95.44 191 SER A N 1
ATOM 1529 C CA . SER A 1 191 ? -5.883 -5.685 -4.364 1.00 95.44 191 SER A CA 1
ATOM 1530 C C . SER A 1 191 ? -6.891 -5.445 -5.497 1.00 95.44 191 SER A C 1
ATOM 1532 O O . SER A 1 191 ? -7.784 -6.261 -5.718 1.00 95.44 191 SER A O 1
ATOM 1534 N N . THR A 1 192 ? -6.754 -4.341 -6.224 1.00 94.31 192 THR A N 1
ATOM 1535 C CA . THR A 1 192 ? -7.415 -4.122 -7.526 1.00 94.31 192 THR A CA 1
ATOM 1536 C C . THR A 1 192 ? -6.400 -3.925 -8.660 1.00 94.31 192 THR A C 1
ATOM 1538 O O . THR A 1 192 ? -6.768 -3.581 -9.785 1.00 94.31 192 THR A O 1
ATOM 1541 N N . GLY A 1 193 ? -5.113 -4.154 -8.370 1.00 91.62 193 GLY A N 1
ATOM 1542 C CA . GLY A 1 193 ? -3.980 -3.914 -9.254 1.00 91.62 193 GLY A CA 1
ATOM 1543 C C . GLY A 1 193 ? -3.665 -2.434 -9.477 1.00 91.62 193 GLY A C 1
ATOM 1544 O O . GLY A 1 193 ? -4.063 -1.546 -8.717 1.00 91.62 193 GLY A O 1
ATOM 1545 N N . TYR A 1 194 ? -2.941 -2.174 -10.565 1.00 90.69 194 TYR A N 1
ATOM 1546 C CA . TYR A 1 194 ? -2.578 -0.834 -11.015 1.00 90.69 194 TYR A CA 1
ATOM 1547 C C . TYR A 1 194 ? -2.824 -0.640 -12.516 1.00 90.69 194 TYR A C 1
ATOM 1549 O O . TYR A 1 194 ? -2.822 -1.593 -13.297 1.00 90.69 194 TYR A O 1
ATOM 1557 N N . GLU A 1 195 ? -2.982 0.615 -12.930 1.00 91.56 195 GLU A N 1
ATOM 1558 C CA . GLU A 1 195 ? -2.965 1.030 -14.337 1.00 91.56 195 GLU A CA 1
ATOM 1559 C C . GLU A 1 195 ? -2.030 2.228 -14.540 1.00 91.56 195 GLU A C 1
ATOM 1561 O O . GLU A 1 195 ? -1.870 3.067 -13.654 1.00 91.56 195 GLU A O 1
ATOM 1566 N N . PHE A 1 196 ? -1.433 2.370 -15.727 1.00 90.94 196 PHE A N 1
ATOM 1567 C CA . PHE A 1 196 ? -0.798 3.642 -16.085 1.00 90.94 196 PHE A CA 1
ATOM 1568 C C . PHE A 1 196 ? -1.845 4.709 -16.395 1.00 90.94 196 PHE A C 1
ATOM 1570 O O . PHE A 1 196 ? -2.881 4.418 -16.997 1.00 90.94 196 PHE A O 1
ATOM 1577 N N . HIS A 1 197 ? -1.516 5.961 -16.074 1.00 89.31 197 HIS A N 1
ATOM 1578 C CA . HIS A 1 197 ? -2.281 7.141 -16.485 1.00 89.31 197 HIS A CA 1
ATOM 1579 C C . HIS A 1 197 ? -2.674 7.093 -17.978 1.00 89.31 197 HIS A C 1
ATOM 1581 O O . HIS A 1 197 ? -1.836 6.788 -18.828 1.00 89.31 197 HIS A O 1
ATOM 1587 N N . ARG A 1 198 ? -3.925 7.451 -18.314 1.00 86.88 198 ARG A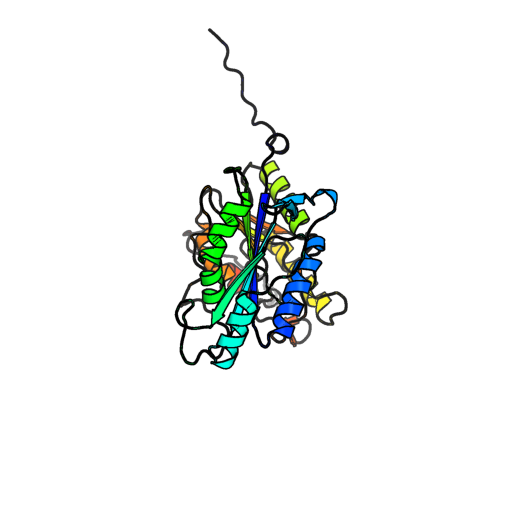 N 1
ATOM 1588 C CA . ARG A 1 198 ? -4.518 7.285 -19.662 1.00 86.88 198 ARG A CA 1
ATOM 1589 C C . ARG A 1 198 ? -3.725 7.918 -20.811 1.00 86.88 198 ARG A C 1
ATOM 1591 O O . ARG A 1 198 ? -3.729 7.384 -21.912 1.00 86.88 198 ARG A O 1
ATOM 1598 N N . GLY A 1 199 ? -3.019 9.022 -20.559 1.00 86.00 199 GLY A N 1
ATOM 1599 C CA . GLY A 1 199 ? -2.133 9.667 -21.544 1.00 86.00 199 GLY A CA 1
ATOM 1600 C C . GLY A 1 199 ? -0.822 8.913 -21.829 1.00 86.00 199 GLY A C 1
ATOM 1601 O O . GLY A 1 199 ? -0.020 9.359 -22.643 1.00 86.00 199 GLY A O 1
ATOM 1602 N N . SER A 1 200 ? -0.566 7.793 -21.150 1.00 87.06 200 SER A N 1
ATOM 1603 C CA . SER A 1 200 ? 0.610 6.951 -21.359 1.00 87.06 200 SER A CA 1
ATOM 1604 C C . SER A 1 200 ? 0.431 6.014 -22.553 1.00 87.06 200 SER A C 1
ATOM 1606 O O . SER A 1 200 ? -0.544 5.266 -22.620 1.00 87.06 200 SER A O 1
ATOM 1608 N N . LYS A 1 201 ? 1.451 5.917 -23.420 1.00 86.19 201 LYS A N 1
ATOM 1609 C CA . LYS A 1 201 ? 1.516 4.904 -24.498 1.00 86.19 201 LYS A CA 1
ATOM 1610 C C . LYS A 1 201 ? 1.436 3.450 -23.999 1.00 86.19 201 LYS A C 1
ATOM 1612 O O . LYS A 1 201 ? 1.226 2.542 -24.794 1.00 86.19 201 LYS A O 1
ATOM 1617 N N . PHE A 1 202 ? 1.621 3.226 -22.698 1.00 85.75 202 PHE A N 1
ATOM 1618 C CA . PHE A 1 202 ? 1.572 1.915 -22.054 1.00 85.75 202 PHE A CA 1
ATOM 1619 C C . PHE A 1 202 ? 0.182 1.572 -21.478 1.00 85.75 202 PHE A C 1
ATOM 1621 O O . PHE A 1 202 ? -0.036 0.424 -21.093 1.00 85.75 202 PHE A O 1
ATOM 1628 N N . HIS A 1 203 ? -0.753 2.533 -21.401 1.00 88.19 203 HIS A N 1
ATOM 1629 C CA . HIS A 1 203 ? -2.032 2.394 -20.686 1.00 88.19 203 HIS A CA 1
ATOM 1630 C C . HIS A 1 203 ? -2.829 1.148 -21.110 1.00 88.19 203 HIS A C 1
ATOM 1632 O O . HIS A 1 203 ? -3.153 0.321 -20.262 1.00 88.19 203 HIS A O 1
ATOM 1638 N N . ILE A 1 204 ? -3.048 0.954 -22.417 1.00 88.31 204 ILE A N 1
ATOM 1639 C CA . ILE A 1 204 ? -3.812 -0.188 -22.953 1.00 88.31 204 ILE A CA 1
ATOM 1640 C C . ILE A 1 204 ? -3.201 -1.537 -22.546 1.00 88.31 204 ILE A C 1
ATOM 1642 O O . ILE A 1 204 ? -3.929 -2.460 -22.195 1.00 88.31 204 ILE A O 1
ATOM 1646 N N . ALA A 1 205 ? -1.871 -1.656 -22.551 1.00 84.69 205 ALA A N 1
ATOM 1647 C CA . ALA A 1 205 ? -1.201 -2.904 -22.190 1.00 84.69 205 ALA A CA 1
ATOM 1648 C C . ALA A 1 205 ? -1.291 -3.195 -20.678 1.00 84.69 205 ALA A C 1
ATOM 1650 O O . ALA A 1 205 ? -1.424 -4.351 -20.287 1.00 84.69 205 ALA A O 1
ATOM 1651 N N . SER A 1 206 ? -1.289 -2.156 -19.835 1.00 87.12 206 SER A N 1
ATOM 1652 C CA . SER A 1 206 ? -1.520 -2.282 -18.386 1.00 87.12 206 SER A CA 1
ATOM 1653 C C . SER A 1 206 ? -2.963 -2.648 -18.056 1.00 87.12 206 SER A C 1
ATOM 1655 O O . SER A 1 206 ? -3.194 -3.503 -17.207 1.00 87.12 206 SER A O 1
ATOM 1657 N N . TRP A 1 207 ?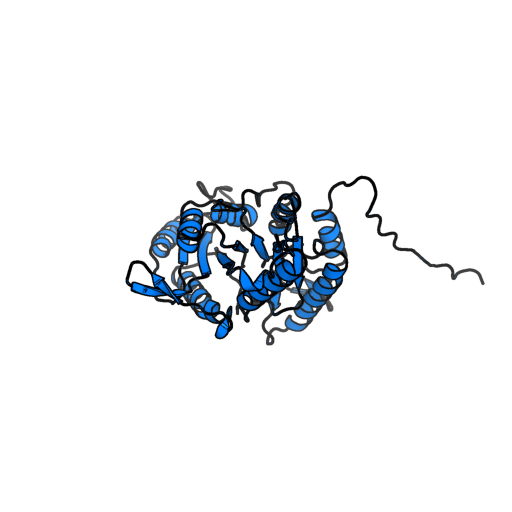 -3.928 -2.029 -18.741 1.00 90.31 207 TRP A N 1
ATOM 1658 C CA . TRP A 1 207 ? -5.344 -2.364 -18.607 1.00 90.31 207 TRP A CA 1
ATOM 1659 C C . TRP A 1 207 ? -5.601 -3.827 -19.003 1.00 90.31 207 TRP A C 1
ATOM 1661 O O . TRP A 1 207 ? -6.229 -4.564 -18.247 1.00 90.31 207 TRP A O 1
ATOM 1671 N N . LEU A 1 208 ? -5.028 -4.291 -20.123 1.00 88.56 208 LEU A N 1
ATOM 1672 C CA . LEU A 1 208 ? -5.107 -5.698 -20.538 1.00 88.56 208 LEU A CA 1
ATOM 1673 C C . LEU A 1 208 ? -4.480 -6.660 -19.514 1.00 88.56 208 LEU A C 1
ATOM 1675 O O . LEU A 1 208 ? -5.101 -7.672 -19.199 1.00 88.56 208 LEU A O 1
ATOM 1679 N N . ASP A 1 209 ? -3.297 -6.353 -18.965 1.00 86.56 209 ASP A N 1
ATOM 1680 C CA . ASP A 1 209 ? -2.682 -7.168 -17.900 1.00 86.56 209 ASP A CA 1
ATOM 1681 C C . ASP A 1 209 ? -3.602 -7.275 -16.674 1.00 86.56 209 ASP A C 1
ATOM 1683 O O . ASP A 1 209 ? -3.804 -8.362 -16.136 1.00 86.56 209 ASP A O 1
ATOM 1687 N N . ARG A 1 210 ? -4.229 -6.162 -16.273 1.00 89.81 210 ARG A N 1
ATOM 1688 C CA . ARG A 1 210 ? -5.150 -6.118 -15.134 1.00 89.81 210 ARG A CA 1
ATOM 1689 C C . ARG A 1 210 ? -6.431 -6.917 -15.374 1.00 89.81 210 ARG A C 1
ATOM 1691 O O . ARG A 1 210 ? -6.843 -7.659 -14.489 1.00 89.81 210 ARG A O 1
ATOM 1698 N N . MET A 1 211 ? -7.022 -6.834 -16.567 1.00 90.94 211 MET A N 1
ATOM 1699 C CA . MET A 1 211 ? -8.199 -7.637 -16.934 1.00 90.94 211 MET A CA 1
ATOM 1700 C C . MET A 1 211 ? -7.883 -9.140 -16.981 1.00 90.94 211 MET A C 1
ATOM 1702 O O . MET A 1 211 ? -8.688 -9.951 -16.525 1.00 90.94 211 MET A O 1
ATOM 1706 N N . VAL A 1 212 ? -6.690 -9.521 -17.456 1.00 88.31 212 VAL A N 1
ATOM 1707 C CA . VAL A 1 212 ? -6.211 -10.912 -17.383 1.00 88.31 212 VAL A CA 1
ATOM 1708 C C . VAL A 1 212 ? -6.054 -11.359 -15.928 1.00 88.31 212 VAL A C 1
ATOM 1710 O O . VAL A 1 212 ? -6.500 -12.455 -15.589 1.00 88.31 212 VAL A O 1
ATOM 1713 N N . ARG A 1 213 ? -5.508 -10.513 -15.040 1.00 88.88 213 ARG A N 1
ATOM 1714 C CA . ARG A 1 213 ? -5.468 -10.800 -13.595 1.00 88.88 213 ARG A CA 1
ATOM 1715 C C . ARG A 1 213 ? -6.873 -11.001 -13.024 1.00 88.88 213 ARG A C 1
ATOM 1717 O O . ARG A 1 213 ? -7.110 -12.048 -12.435 1.00 88.88 213 ARG A O 1
ATOM 1724 N N . THR A 1 214 ? -7.817 -10.087 -13.245 1.00 91.62 214 THR A N 1
ATOM 1725 C CA . THR A 1 214 ? -9.211 -10.249 -12.787 1.00 91.62 214 THR A CA 1
ATOM 1726 C C . THR A 1 214 ? -9.782 -11.619 -13.168 1.00 91.62 214 THR A C 1
ATOM 1728 O O . THR A 1 214 ? -10.194 -12.368 -12.286 1.00 91.62 214 THR A O 1
ATOM 1731 N N . ALA A 1 215 ? -9.719 -12.000 -14.448 1.00 91.25 215 ALA A N 1
ATOM 1732 C CA . ALA A 1 215 ? -10.246 -13.286 -14.915 1.00 91.25 215 ALA A CA 1
ATOM 1733 C C . ALA A 1 215 ? -9.527 -14.505 -14.295 1.00 91.25 215 ALA A C 1
ATOM 1735 O O . ALA A 1 215 ? -10.142 -15.532 -14.016 1.00 91.25 215 ALA A O 1
ATOM 1736 N N . LEU A 1 216 ? -8.218 -14.410 -14.037 1.00 87.88 216 LEU A N 1
ATOM 1737 C CA . LEU A 1 216 ? -7.463 -15.463 -13.346 1.00 87.88 216 LEU A CA 1
ATOM 1738 C C . LEU A 1 216 ? -7.808 -15.559 -11.854 1.00 87.88 216 LEU A C 1
ATOM 1740 O O . LEU A 1 216 ? -7.757 -16.652 -11.285 1.00 87.88 216 LEU A O 1
ATOM 1744 N N . ALA A 1 217 ? -8.156 -14.439 -11.218 1.00 90.19 217 ALA A N 1
ATOM 1745 C CA . ALA A 1 217 ? -8.530 -14.397 -9.811 1.00 90.19 217 ALA A CA 1
ATOM 1746 C C . ALA A 1 217 ? -9.874 -15.088 -9.538 1.00 90.19 217 ALA A C 1
ATOM 1748 O O . ALA A 1 217 ? -10.023 -15.693 -8.478 1.00 90.19 217 ALA A O 1
ATOM 1749 N N . GLU A 1 218 ? -10.802 -15.084 -10.502 1.00 89.56 218 GLU A N 1
ATOM 1750 C CA . GLU A 1 218 ? -12.044 -15.873 -10.443 1.00 89.56 218 GLU A CA 1
ATOM 1751 C C . GLU A 1 218 ? -11.774 -17.386 -10.373 1.00 89.56 218 GLU A C 1
ATOM 1753 O O . GLU A 1 218 ? -12.510 -18.121 -9.715 1.00 89.56 218 GLU A O 1
ATOM 1758 N N . VAL A 1 219 ? -10.694 -17.859 -11.010 1.00 88.38 219 VAL A N 1
ATOM 1759 C CA . VAL A 1 219 ? -10.273 -19.270 -10.970 1.00 88.38 219 VAL A CA 1
ATOM 1760 C C . VAL A 1 219 ? -9.505 -19.582 -9.684 1.00 88.38 219 VAL A C 1
ATOM 1762 O O . VAL A 1 219 ? -9.768 -20.591 -9.028 1.00 88.38 219 VAL A O 1
ATOM 1765 N N . TYR A 1 220 ? -8.529 -18.743 -9.324 1.00 86.06 220 TYR A N 1
ATOM 1766 C CA . TYR A 1 220 ? -7.793 -18.856 -8.066 1.00 86.06 220 TYR A CA 1
ATOM 1767 C C . TYR A 1 220 ? -7.166 -17.504 -7.675 1.00 86.06 220 TYR A C 1
ATOM 1769 O O . TYR A 1 220 ? -6.160 -17.104 -8.274 1.00 86.06 220 TYR A O 1
ATOM 1777 N N . PRO A 1 221 ? -7.667 -16.820 -6.625 1.00 86.06 221 PRO A N 1
ATOM 1778 C CA . PRO A 1 221 ? -7.244 -15.458 -6.282 1.00 86.06 221 PRO A CA 1
ATOM 1779 C C . PRO A 1 221 ? -5.746 -15.275 -6.023 1.00 86.06 221 PRO A C 1
ATOM 1781 O O . PRO A 1 221 ? -5.233 -14.169 -6.123 1.00 86.06 221 PRO A O 1
ATOM 1784 N N . LEU A 1 222 ? -5.007 -16.340 -5.700 1.00 85.69 222 LEU A N 1
ATOM 1785 C CA . LEU A 1 222 ? -3.568 -16.263 -5.438 1.00 85.69 222 LEU A CA 1
ATOM 1786 C C . LEU A 1 222 ? -2.677 -16.283 -6.694 1.00 85.69 222 LEU A C 1
ATOM 1788 O O . LEU A 1 222 ? -1.471 -16.080 -6.554 1.00 85.69 222 LEU A O 1
ATOM 1792 N N . PHE A 1 223 ? -3.212 -16.496 -7.903 1.00 81.94 223 PHE A N 1
ATOM 1793 C CA . PHE A 1 223 ? -2.409 -16.477 -9.140 1.00 81.94 223 PHE A CA 1
ATOM 1794 C C . PHE A 1 223 ? -1.877 -15.089 -9.517 1.00 81.94 223 PHE A C 1
ATOM 1796 O O . PHE A 1 223 ? -0.852 -14.989 -10.187 1.00 81.94 223 PHE A O 1
ATOM 1803 N N . VAL A 1 224 ? -2.555 -14.028 -9.081 1.00 80.69 224 VAL A N 1
ATOM 1804 C CA . VAL A 1 224 ? -2.335 -12.660 -9.579 1.00 80.69 224 VAL A CA 1
ATOM 1805 C C . VAL A 1 224 ? -1.408 -11.820 -8.713 1.00 80.69 224 VAL A C 1
ATOM 1807 O O . VAL A 1 224 ? -0.842 -10.842 -9.198 1.00 80.69 224 VAL A O 1
ATOM 1810 N N . TYR A 1 225 ? -1.184 -12.235 -7.463 1.00 74.00 225 TYR A N 1
ATOM 1811 C CA . TYR A 1 225 ? -0.246 -11.605 -6.531 1.00 74.00 225 TYR A CA 1
ATOM 1812 C C . TYR A 1 225 ? 1.209 -11.991 -6.824 1.00 74.00 225 TYR A C 1
ATOM 1814 O O . TYR A 1 225 ? 1.982 -12.323 -5.921 1.00 74.00 225 TYR A O 1
ATOM 1822 N N . TYR A 1 226 ? 1.576 -11.984 -8.104 1.00 66.62 226 TYR A N 1
ATOM 1823 C CA . TYR A 1 226 ? 2.950 -12.151 -8.524 1.00 66.62 226 TYR A CA 1
ATOM 1824 C C . TYR A 1 226 ? 3.353 -11.202 -9.654 1.00 66.62 226 TYR A C 1
ATOM 1826 O O . TYR A 1 226 ? 2.834 -11.282 -10.771 1.00 66.62 226 TYR A O 1
ATOM 1834 N N . PRO A 1 227 ? 4.352 -10.370 -9.353 1.00 60.91 227 PRO A N 1
ATOM 1835 C CA . PRO A 1 227 ? 4.375 -9.556 -8.142 1.00 60.91 227 PRO A CA 1
ATOM 1836 C C . PRO A 1 227 ? 3.306 -8.464 -8.247 1.00 60.91 227 PRO A C 1
ATOM 1838 O O . PRO A 1 227 ? 3.191 -7.779 -9.260 1.00 60.91 227 PRO A O 1
ATOM 1841 N N . GLU A 1 228 ? 2.533 -8.306 -7.180 1.00 72.62 228 GLU A N 1
ATOM 1842 C CA . GLU A 1 228 ? 1.652 -7.153 -7.007 1.00 72.62 228 GLU A CA 1
ATOM 1843 C C . GLU A 1 228 ? 2.394 -6.114 -6.146 1.00 72.62 228 GLU A C 1
ATOM 1845 O O . GLU A 1 228 ? 2.742 -6.455 -5.009 1.00 72.62 228 GLU A O 1
ATOM 1850 N N . PRO A 1 229 ? 2.705 -4.907 -6.657 1.00 68.00 229 PRO A N 1
ATOM 1851 C CA . PRO A 1 229 ? 3.280 -3.824 -5.854 1.00 68.00 229 PRO A CA 1
ATOM 1852 C C . PRO A 1 229 ? 2.251 -3.148 -4.935 1.00 68.00 229 PRO A C 1
ATOM 1854 O O . PRO A 1 229 ? 2.632 -2.617 -3.894 1.00 68.00 229 PRO A O 1
ATOM 1857 N N . ASN A 1 230 ? 0.959 -3.180 -5.290 1.00 84.69 230 ASN A N 1
ATOM 1858 C CA . ASN A 1 230 ? -0.106 -2.455 -4.602 1.00 84.69 230 ASN A CA 1
ATOM 1859 C C . ASN A 1 230 ? -1.136 -3.423 -3.998 1.00 84.69 230 ASN A C 1
ATOM 1861 O O . ASN A 1 230 ? -2.059 -3.886 -4.671 1.00 84.69 230 ASN A O 1
ATOM 1865 N N . PHE A 1 231 ? -1.002 -3.744 -2.710 1.00 92.88 231 PHE A N 1
ATOM 1866 C CA . PHE A 1 231 ? -1.905 -4.683 -2.033 1.00 92.88 231 PHE A CA 1
ATOM 1867 C C . PHE A 1 231 ? -2.092 -4.365 -0.549 1.00 92.88 231 PHE A C 1
ATOM 1869 O O . PHE A 1 231 ? -1.183 -3.900 0.140 1.00 92.88 231 PHE A O 1
ATOM 1876 N N . CYS A 1 232 ? -3.290 -4.656 -0.047 1.00 96.00 232 CYS A N 1
ATOM 1877 C CA . CYS A 1 232 ? -3.616 -4.602 1.369 1.00 96.00 232 CYS A CA 1
ATOM 1878 C C . CYS A 1 232 ? -3.475 -5.979 2.021 1.00 96.00 232 CYS A C 1
ATOM 1880 O O . CYS A 1 232 ? -3.914 -6.984 1.462 1.00 96.00 232 CYS A O 1
ATOM 1882 N N . VAL A 1 233 ? -2.937 -6.011 3.240 1.00 97.38 233 VAL A N 1
ATOM 1883 C CA . VAL A 1 233 ? -2.886 -7.204 4.096 1.00 97.38 233 VAL A CA 1
ATOM 1884 C C . VAL A 1 233 ? -3.472 -6.878 5.464 1.00 97.38 233 VAL A C 1
ATOM 1886 O O . VAL A 1 233 ? -3.082 -5.896 6.096 1.00 97.38 233 VAL A O 1
ATOM 1889 N N . LEU A 1 234 ? -4.397 -7.715 5.928 1.00 97.56 234 LEU A N 1
ATOM 1890 C CA . LEU A 1 234 ? -5.020 -7.599 7.242 1.00 97.56 234 LEU A CA 1
ATOM 1891 C C . LEU A 1 234 ? -3.981 -7.834 8.350 1.00 97.56 234 LEU A C 1
ATOM 1893 O O . LEU A 1 234 ? -3.224 -8.809 8.328 1.00 97.56 234 LEU A O 1
ATOM 1897 N N . VAL A 1 235 ? -3.962 -6.967 9.353 1.00 95.94 235 VAL A N 1
ATOM 1898 C CA . VAL A 1 235 ? -3.230 -7.157 10.608 1.00 95.94 235 VAL A CA 1
ATOM 1899 C C . VAL A 1 235 ? -4.072 -8.059 11.510 1.00 95.94 235 VAL A C 1
ATOM 1901 O O . VAL A 1 235 ? -5.276 -7.843 11.632 1.00 95.94 235 VAL A O 1
ATOM 1904 N N . ARG A 1 236 ? -3.464 -9.078 12.132 1.00 92.06 236 ARG A N 1
ATOM 1905 C CA . ARG A 1 236 ? -4.189 -9.955 13.069 1.00 92.06 236 ARG A CA 1
ATOM 1906 C C . ARG A 1 236 ? -4.617 -9.173 14.316 1.00 92.06 236 ARG A C 1
ATOM 1908 O O . ARG A 1 236 ? -3.948 -8.219 14.720 1.00 92.06 236 ARG A O 1
ATOM 1915 N N . ASP A 1 237 ? -5.710 -9.606 14.935 1.00 86.75 237 ASP A N 1
ATOM 1916 C CA . ASP A 1 237 ? -6.281 -8.987 16.132 1.00 86.75 237 ASP A CA 1
ATOM 1917 C C . ASP A 1 237 ? -5.223 -8.710 17.210 1.00 86.75 237 ASP A C 1
ATOM 1919 O O . ASP A 1 237 ? -4.388 -9.560 17.521 1.00 86.75 237 ASP A O 1
ATOM 1923 N N . LYS A 1 238 ? -5.297 -7.517 17.817 1.00 84.38 238 LYS A N 1
ATOM 1924 C CA . LYS A 1 238 ? -4.401 -7.026 18.886 1.00 84.38 238 LYS A CA 1
ATOM 1925 C C . LYS A 1 238 ? -2.926 -6.838 18.494 1.00 84.38 238 LYS A C 1
ATOM 1927 O O . LYS A 1 238 ? -2.146 -6.420 19.345 1.00 84.38 238 LYS A O 1
ATOM 1932 N N . LEU A 1 239 ? -2.529 -7.099 17.246 1.00 92.31 239 LEU A N 1
ATOM 1933 C CA . LEU A 1 239 ? -1.165 -6.842 16.774 1.00 92.31 239 LEU A CA 1
ATOM 1934 C C . LEU A 1 239 ? -1.035 -5.460 16.135 1.00 92.31 239 LEU A C 1
ATOM 1936 O O . LEU A 1 239 ? -1.999 -4.912 15.598 1.00 92.31 239 LEU A O 1
ATOM 1940 N N . ASN A 1 240 ? 0.178 -4.908 16.160 1.00 93.69 240 ASN A N 1
ATOM 1941 C CA . ASN A 1 240 ? 0.481 -3.570 15.629 1.00 93.69 240 ASN A CA 1
ATOM 1942 C C . ASN A 1 240 ? 1.326 -3.610 14.349 1.00 93.69 240 ASN A C 1
ATOM 1944 O O . ASN A 1 240 ? 1.784 -2.582 13.861 1.00 93.69 240 ASN A O 1
ATOM 1948 N N . SER A 1 241 ? 1.537 -4.810 13.812 1.00 94.75 241 SER A N 1
ATOM 1949 C CA . SER A 1 241 ? 2.168 -5.060 12.523 1.00 94.75 241 SER A CA 1
ATOM 1950 C C . SER A 1 241 ? 1.806 -6.464 12.025 1.00 94.75 241 SER A C 1
ATOM 1952 O O . SER A 1 241 ? 1.143 -7.235 12.722 1.00 94.75 241 SER A O 1
ATOM 1954 N N . ILE A 1 242 ? 2.234 -6.791 10.811 1.00 94.50 242 ILE A N 1
ATOM 1955 C CA . ILE A 1 242 ? 2.117 -8.123 10.215 1.00 94.50 242 ILE A CA 1
ATOM 1956 C C . ILE A 1 242 ? 3.326 -8.961 10.653 1.00 94.50 242 ILE A C 1
ATOM 1958 O O . ILE A 1 242 ? 4.473 -8.563 10.446 1.00 94.50 242 ILE A O 1
ATOM 1962 N N . GLU A 1 243 ? 3.065 -10.115 11.268 1.00 94.12 243 GLU A N 1
ATOM 1963 C CA . GLU A 1 243 ? 4.101 -11.013 11.808 1.00 94.12 243 GLU A CA 1
ATOM 1964 C C . GLU A 1 243 ? 4.905 -11.697 10.699 1.00 94.12 243 GLU A C 1
ATOM 1966 O O . GLU A 1 243 ? 6.111 -11.897 10.828 1.00 94.12 243 GLU A O 1
ATOM 1971 N N . GLU A 1 244 ? 4.236 -12.045 9.599 1.00 95.75 244 GLU A N 1
ATOM 1972 C CA . GLU A 1 244 ? 4.856 -12.661 8.433 1.00 95.75 244 GLU A CA 1
ATOM 1973 C C . GLU A 1 244 ? 5.880 -11.717 7.775 1.00 95.75 244 GLU A C 1
ATOM 1975 O O . GLU A 1 244 ? 5.732 -10.490 7.797 1.00 95.75 244 GLU A O 1
ATOM 1980 N N . SER A 1 245 ? 6.941 -12.287 7.196 1.00 93.38 245 SER A N 1
ATOM 1981 C CA . SER A 1 245 ? 8.108 -11.526 6.736 1.00 93.38 245 SER A CA 1
ATOM 1982 C C . SER A 1 245 ? 8.160 -11.377 5.215 1.00 93.38 245 SER A C 1
ATOM 1984 O O . SER A 1 245 ? 7.798 -12.287 4.473 1.00 93.38 245 SER A O 1
ATOM 1986 N N . PHE A 1 246 ? 8.684 -10.255 4.731 1.00 91.06 246 PHE A N 1
ATOM 1987 C CA . PHE A 1 246 ? 9.032 -10.055 3.324 1.00 91.06 246 PHE A CA 1
ATOM 1988 C C . PHE A 1 246 ? 10.335 -10.760 2.910 1.00 91.06 246 PHE A C 1
ATOM 1990 O O . PHE A 1 246 ? 10.618 -10.852 1.716 1.00 91.06 246 PHE A O 1
ATOM 1997 N N . ILE A 1 247 ? 11.133 -11.256 3.865 1.00 89.75 247 ILE A N 1
ATOM 1998 C CA . ILE A 1 247 ? 12.488 -11.766 3.618 1.00 89.75 247 ILE A CA 1
ATOM 1999 C C . ILE A 1 247 ? 12.485 -13.238 3.162 1.00 89.75 247 ILE A C 1
ATOM 2001 O O . ILE A 1 247 ? 12.245 -14.147 3.955 1.00 89.75 247 ILE A O 1
ATOM 2005 N N . ASP A 1 248 ? 12.889 -13.498 1.914 1.00 87.69 248 ASP A N 1
ATOM 2006 C CA . ASP A 1 248 ? 13.354 -14.822 1.468 1.00 87.69 248 ASP A CA 1
ATOM 2007 C C . ASP A 1 248 ? 14.573 -14.669 0.551 1.00 87.69 248 ASP A C 1
ATOM 2009 O O . ASP A 1 248 ? 14.471 -14.337 -0.634 1.00 87.69 248 ASP A O 1
ATOM 2013 N N . ARG A 1 249 ? 15.750 -15.008 1.092 1.00 80.25 249 ARG A N 1
ATOM 2014 C CA . ARG A 1 249 ? 17.044 -14.937 0.390 1.00 80.25 249 ARG A CA 1
ATOM 2015 C C . ARG A 1 249 ? 17.110 -15.793 -0.884 1.00 80.25 249 ARG A C 1
ATOM 2017 O O . ARG A 1 249 ? 18.012 -15.583 -1.693 1.00 80.25 249 ARG A O 1
ATOM 2024 N N . ARG A 1 250 ? 16.195 -16.754 -1.074 1.00 79.31 250 ARG A N 1
ATOM 2025 C CA . ARG A 1 250 ? 16.092 -17.599 -2.280 1.00 79.31 250 ARG A CA 1
ATOM 2026 C C . ARG A 1 250 ? 15.192 -16.996 -3.363 1.00 79.31 250 ARG A C 1
ATOM 2028 O O . ARG A 1 250 ? 15.269 -17.432 -4.506 1.00 79.31 250 ARG A O 1
ATOM 2035 N N . ARG A 1 251 ? 14.346 -16.021 -3.018 1.00 74.12 251 ARG A N 1
ATOM 2036 C CA . ARG A 1 251 ? 13.310 -15.421 -3.877 1.00 74.12 251 ARG A CA 1
ATOM 2037 C C . ARG A 1 251 ? 13.498 -13.903 -3.979 1.00 74.12 251 ARG A C 1
ATOM 2039 O O . ARG A 1 251 ? 12.624 -13.132 -3.591 1.00 74.12 251 ARG A O 1
ATOM 2046 N N . LYS A 1 252 ? 14.660 -13.464 -4.478 1.00 69.00 252 LYS A N 1
ATOM 2047 C CA . LYS A 1 252 ? 14.967 -12.034 -4.678 1.00 69.00 252 LYS A CA 1
ATOM 2048 C C . LYS A 1 252 ? 13.899 -11.360 -5.550 1.00 69.00 252 LYS A C 1
ATOM 2050 O O . LYS A 1 252 ? 13.435 -11.960 -6.512 1.00 69.00 252 LYS A O 1
ATOM 2055 N N . ASN A 1 253 ? 13.547 -10.115 -5.229 1.00 67.56 253 ASN A N 1
ATOM 2056 C CA . ASN A 1 253 ? 12.590 -9.279 -5.972 1.00 67.56 253 ASN A CA 1
ATOM 2057 C C . ASN A 1 253 ? 11.153 -9.851 -6.076 1.00 67.56 253 ASN A C 1
ATOM 2059 O O . ASN A 1 253 ? 10.374 -9.418 -6.919 1.00 67.56 253 ASN A O 1
ATOM 2063 N N . MET A 1 254 ? 10.776 -10.789 -5.193 1.00 74.44 254 MET A N 1
ATOM 2064 C CA . MET A 1 254 ? 9.436 -11.403 -5.127 1.00 74.44 254 MET A CA 1
ATOM 2065 C C . MET A 1 254 ? 8.665 -11.027 -3.842 1.00 74.44 254 MET A C 1
ATOM 2067 O O . MET A 1 254 ? 7.948 -11.859 -3.292 1.00 74.44 254 MET A O 1
ATOM 2071 N N . GLU A 1 255 ? 8.856 -9.820 -3.303 1.00 81.69 255 GLU A N 1
ATOM 2072 C CA . GLU A 1 255 ? 8.459 -9.457 -1.928 1.00 81.69 255 GLU A CA 1
ATOM 2073 C C . GLU A 1 255 ? 6.992 -9.761 -1.574 1.00 81.69 255 GLU A C 1
ATOM 2075 O O . GLU A 1 255 ? 6.731 -10.420 -0.565 1.00 81.69 255 GLU A O 1
ATOM 2080 N N . SER A 1 256 ? 6.039 -9.390 -2.434 1.00 83.06 256 SER A N 1
ATOM 2081 C CA . SER A 1 256 ? 4.615 -9.636 -2.195 1.00 83.06 256 SER A CA 1
ATOM 2082 C C . SER A 1 256 ? 4.283 -11.128 -2.179 1.00 83.06 256 SER A C 1
ATOM 2084 O O . SER A 1 256 ? 3.614 -11.592 -1.258 1.00 83.06 256 SER A O 1
ATOM 2086 N N . ALA A 1 257 ? 4.833 -11.922 -3.101 1.00 83.69 257 ALA A N 1
ATOM 2087 C CA . ALA A 1 257 ? 4.662 -13.376 -3.094 1.00 83.69 257 ALA A CA 1
ATOM 2088 C C . ALA A 1 257 ? 5.387 -14.076 -1.929 1.00 83.69 257 ALA A C 1
ATOM 2090 O O . ALA A 1 257 ? 4.918 -15.109 -1.451 1.00 83.69 257 ALA A O 1
ATOM 2091 N N . VAL A 1 258 ? 6.508 -13.538 -1.435 1.00 88.31 258 VAL A N 1
ATOM 2092 C CA . VAL A 1 258 ? 7.171 -14.060 -0.228 1.00 88.31 258 VAL A CA 1
ATOM 2093 C C . VAL A 1 258 ? 6.272 -13.870 0.988 1.00 88.31 258 VAL A C 1
ATOM 2095 O O . VAL A 1 258 ? 5.977 -14.860 1.666 1.00 88.31 258 VAL A O 1
ATOM 2098 N N . LEU A 1 259 ? 5.758 -12.654 1.205 1.00 91.31 259 LEU A N 1
ATOM 2099 C CA . LEU A 1 259 ? 4.829 -12.369 2.297 1.00 91.31 259 LEU A CA 1
ATOM 2100 C C . LEU A 1 259 ? 3.548 -13.208 2.173 1.00 91.31 259 LEU A C 1
ATOM 2102 O O . LEU A 1 259 ? 3.159 -13.909 3.106 1.00 91.31 259 LEU A O 1
ATOM 2106 N N . ILE A 1 260 ? 2.913 -13.202 1.000 1.00 89.88 260 ILE A N 1
ATOM 2107 C CA . ILE A 1 260 ? 1.641 -13.897 0.758 1.00 89.88 260 ILE A CA 1
ATOM 2108 C C . ILE A 1 260 ? 1.787 -15.416 0.898 1.00 89.88 260 ILE A C 1
ATOM 2110 O O . ILE A 1 260 ? 0.874 -16.068 1.405 1.00 89.88 260 ILE A O 1
ATOM 2114 N N . SER A 1 261 ? 2.948 -15.991 0.560 1.00 88.44 261 SER A N 1
ATOM 2115 C CA . SER A 1 261 ? 3.210 -17.420 0.771 1.00 88.44 261 SER A CA 1
ATOM 2116 C C . SER A 1 261 ? 3.209 -17.854 2.246 1.00 88.44 261 SER A C 1
ATOM 2118 O O . SER A 1 261 ? 3.014 -19.043 2.506 1.00 88.44 261 SER A O 1
ATOM 2120 N N . GLN A 1 262 ? 3.370 -16.908 3.179 1.00 92.50 262 GLN A N 1
ATOM 2121 C CA . GLN A 1 262 ? 3.230 -17.098 4.626 1.00 92.50 262 GLN A CA 1
ATOM 2122 C C . GLN A 1 262 ? 1.830 -16.684 5.106 1.00 92.50 262 GLN A C 1
ATOM 2124 O O . GLN A 1 262 ? 1.164 -17.460 5.779 1.00 92.50 262 GLN A O 1
ATOM 2129 N N . VAL A 1 263 ? 1.327 -15.510 4.702 1.00 93.06 263 VAL A N 1
ATOM 2130 C CA . VAL A 1 263 ? -0.002 -15.006 5.115 1.00 93.06 263 VAL A CA 1
ATOM 2131 C C . VAL A 1 263 ? -1.127 -15.982 4.739 1.00 93.06 263 VAL A C 1
ATOM 2133 O O . VAL A 1 263 ? -2.098 -16.115 5.482 1.00 93.06 263 VAL A O 1
ATOM 2136 N N . LYS A 1 264 ? -0.978 -16.736 3.641 1.00 92.06 264 LYS A N 1
ATOM 2137 C CA . LYS A 1 264 ? -1.926 -17.785 3.228 1.00 92.06 264 LYS A CA 1
ATOM 2138 C C . LYS A 1 264 ? -2.048 -18.986 4.177 1.00 92.06 264 LYS A C 1
ATOM 2140 O O . LYS A 1 264 ? -2.911 -19.826 3.949 1.00 92.06 264 LYS A O 1
ATOM 2145 N N . THR A 1 265 ? -1.168 -19.128 5.172 1.00 93.00 265 THR A N 1
ATOM 2146 C CA . THR A 1 265 ? -1.242 -20.211 6.171 1.00 93.00 265 THR A CA 1
ATOM 2147 C C . THR A 1 265 ? -2.020 -19.805 7.422 1.00 93.00 265 THR A C 1
ATOM 2149 O O . THR A 1 265 ? -2.035 -20.557 8.392 1.00 93.00 265 THR A O 1
ATOM 2152 N N . ARG A 1 266 ? -2.622 -18.610 7.431 1.00 93.94 266 ARG A N 1
ATOM 2153 C CA . ARG A 1 266 ? -3.541 -18.163 8.482 1.00 93.94 266 ARG A CA 1
ATOM 2154 C C . ARG A 1 266 ? -4.857 -18.936 8.429 1.00 93.94 266 ARG A C 1
ATOM 2156 O O . ARG A 1 266 ? -5.357 -19.249 7.348 1.00 93.94 266 ARG A O 1
ATOM 2163 N N . ASP A 1 267 ? -5.457 -19.137 9.596 1.00 91.44 267 ASP A N 1
ATOM 2164 C CA . ASP A 1 267 ? -6.848 -19.570 9.697 1.00 91.44 267 ASP A CA 1
ATOM 2165 C C . ASP A 1 267 ? -7.772 -18.560 9.003 1.00 91.44 267 ASP A C 1
ATOM 2167 O O . ASP A 1 267 ? -7.540 -17.349 9.055 1.00 91.44 267 ASP A O 1
ATOM 2171 N N . ASN A 1 268 ? -8.826 -19.062 8.354 1.00 91.50 268 ASN A N 1
ATOM 2172 C CA . ASN A 1 268 ? -9.785 -18.259 7.587 1.00 91.50 268 ASN A CA 1
ATOM 2173 C C . ASN A 1 268 ? -9.136 -17.367 6.508 1.00 91.50 268 ASN A C 1
ATOM 2175 O O . ASN A 1 268 ? -9.652 -16.293 6.195 1.00 91.50 268 ASN A O 1
ATOM 2179 N N . PHE A 1 269 ? -8.006 -17.794 5.930 1.00 94.69 269 PHE A N 1
ATOM 2180 C CA . PHE A 1 269 ? -7.351 -17.042 4.866 1.00 94.69 269 PHE A CA 1
ATOM 2181 C C . PHE A 1 269 ? -8.278 -16.809 3.664 1.00 94.69 269 PHE A C 1
ATOM 2183 O O . PHE A 1 269 ? -8.802 -17.750 3.065 1.00 94.69 269 PHE A O 1
ATOM 2190 N N . LYS A 1 270 ? -8.393 -15.543 3.259 1.00 95.25 270 LYS A N 1
ATOM 2191 C CA . LYS A 1 270 ? -9.140 -15.100 2.081 1.00 95.25 270 LYS A CA 1
ATOM 2192 C C . LYS A 1 270 ? -8.306 -14.103 1.272 1.00 95.25 270 LYS A C 1
ATOM 2194 O O . LYS A 1 270 ? -7.794 -13.133 1.828 1.00 95.25 270 LYS A O 1
ATOM 2199 N N . ALA A 1 271 ? -8.192 -14.323 -0.036 1.00 95.12 271 ALA A N 1
ATOM 2200 C CA . ALA A 1 271 ? -7.566 -13.395 -0.978 1.00 95.12 271 ALA A CA 1
ATOM 2201 C C . ALA A 1 271 ? -8.604 -12.895 -1.987 1.00 95.12 271 ALA A C 1
ATOM 2203 O O . ALA A 1 271 ? -9.379 -13.70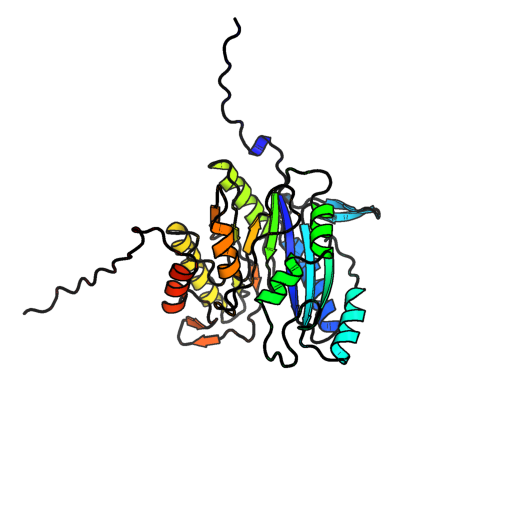3 -2.496 1.00 95.12 271 ALA A O 1
ATOM 2204 N N . VAL A 1 272 ? -8.608 -11.591 -2.280 1.00 95.88 272 VAL A N 1
ATOM 2205 C CA . VAL A 1 272 ? -9.553 -10.967 -3.222 1.00 95.88 272 VAL A CA 1
ATOM 2206 C C . VAL A 1 272 ? -8.837 -9.991 -4.148 1.00 95.88 272 VAL A C 1
ATOM 2208 O O . VAL A 1 272 ? -8.398 -8.922 -3.722 1.00 95.88 272 VAL A O 1
ATOM 2211 N N . PHE A 1 273 ? -8.780 -10.333 -5.431 1.00 95.00 273 PHE A N 1
ATOM 2212 C CA . PHE A 1 273 ? -8.398 -9.398 -6.484 1.00 95.00 273 PHE A CA 1
ATOM 2213 C C . PHE A 1 273 ? -9.646 -9.015 -7.281 1.00 95.00 273 PHE A C 1
ATOM 2215 O O . PHE A 1 273 ? -10.391 -9.902 -7.692 1.00 95.00 273 PHE A O 1
ATOM 2222 N N . SER A 1 274 ? -9.895 -7.718 -7.467 1.00 94.62 274 SER A N 1
ATOM 2223 C CA . SER A 1 274 ? -11.125 -7.204 -8.087 1.00 94.62 274 SER A CA 1
ATOM 2224 C C . SER A 1 274 ? -10.843 -6.256 -9.257 1.00 94.62 274 SER A C 1
ATOM 2226 O O . SER A 1 274 ? -9.849 -5.538 -9.288 1.00 94.62 274 SER A O 1
ATOM 2228 N N . ASP A 1 275 ? -11.769 -6.256 -10.213 1.00 94.88 275 ASP A N 1
ATOM 2229 C CA . ASP A 1 275 ? -11.910 -5.353 -11.361 1.00 94.88 275 ASP A CA 1
ATOM 2230 C C . ASP A 1 275 ? -12.162 -3.873 -11.021 1.00 94.88 275 ASP A C 1
ATOM 2232 O O . ASP A 1 275 ? -11.966 -3.012 -11.886 1.00 94.88 275 ASP A O 1
ATOM 2236 N N . ARG A 1 276 ? -12.551 -3.582 -9.770 1.00 95.62 276 ARG A N 1
ATOM 2237 C CA . ARG A 1 276 ? -12.746 -2.240 -9.190 1.00 95.62 276 ARG A CA 1
ATOM 2238 C C . ARG A 1 276 ? -11.596 -1.271 -9.471 1.00 95.62 276 ARG A C 1
ATOM 2240 O O . ARG A 1 276 ? -10.527 -1.661 -9.934 1.00 95.62 276 ARG A O 1
ATOM 2247 N N . ASN A 1 277 ? -11.814 0.011 -9.179 1.00 95.75 277 ASN A N 1
ATOM 2248 C CA . ASN A 1 277 ? -10.856 1.070 -9.497 1.00 95.75 277 ASN A CA 1
ATOM 2249 C C . ASN A 1 277 ? -9.421 0.737 -9.018 1.00 95.75 277 ASN A C 1
ATOM 2251 O O . ASN A 1 277 ? -9.228 0.419 -7.840 1.00 95.75 277 ASN A O 1
ATOM 2255 N N . PRO A 1 278 ? -8.418 0.776 -9.917 1.00 94.88 278 PRO A N 1
ATOM 2256 C CA . PRO A 1 278 ? -7.018 0.524 -9.594 1.00 94.88 278 PRO A CA 1
ATOM 2257 C C . PRO A 1 278 ? -6.321 1.791 -9.108 1.00 94.88 278 PRO A C 1
ATOM 2259 O O . PRO A 1 278 ? -6.749 2.905 -9.428 1.00 94.88 278 PRO A O 1
ATOM 2262 N N . ILE A 1 279 ? -5.176 1.626 -8.443 1.00 94.75 279 ILE A N 1
ATOM 2263 C CA . ILE A 1 279 ? -4.226 2.734 -8.288 1.00 94.75 279 ILE A CA 1
ATOM 2264 C C . ILE A 1 279 ? -3.683 3.114 -9.670 1.00 94.75 279 ILE A C 1
ATOM 2266 O O . ILE A 1 279 ? -3.301 2.256 -10.468 1.00 94.75 279 ILE A O 1
ATOM 2270 N N . ILE A 1 280 ? -3.620 4.414 -9.951 1.00 94.75 280 ILE A N 1
ATOM 2271 C CA . ILE A 1 280 ? -3.002 4.931 -11.170 1.00 94.75 280 ILE A CA 1
ATOM 2272 C C . ILE A 1 280 ? -1.536 5.228 -10.872 1.00 94.75 280 ILE A C 1
ATOM 2274 O O . ILE A 1 280 ? -1.254 5.976 -9.939 1.00 94.75 280 ILE A O 1
ATOM 2278 N N . ILE A 1 281 ? -0.601 4.693 -11.659 1.00 91.56 281 ILE A N 1
ATOM 2279 C CA . ILE A 1 281 ? 0.844 4.933 -11.504 1.00 91.56 281 ILE A CA 1
ATOM 2280 C C . ILE A 1 281 ? 1.441 5.675 -12.712 1.00 91.56 281 ILE A C 1
ATOM 2282 O O . ILE A 1 281 ? 0.931 5.615 -13.838 1.00 91.56 281 ILE A O 1
ATOM 2286 N N . ILE A 1 282 ? 2.540 6.392 -12.478 1.00 89.06 282 ILE A N 1
ATOM 2287 C CA . ILE A 1 282 ? 3.428 6.880 -13.542 1.00 89.06 282 ILE A CA 1
ATOM 2288 C C . ILE A 1 282 ? 4.184 5.669 -14.105 1.00 89.06 282 ILE A C 1
ATOM 2290 O O . ILE A 1 282 ? 4.459 4.724 -13.371 1.00 89.06 282 ILE A O 1
ATOM 2294 N N . VAL A 1 283 ? 4.526 5.676 -15.398 1.00 84.62 283 VAL A N 1
ATOM 2295 C CA . VAL A 1 283 ? 5.388 4.633 -15.979 1.00 84.62 283 VAL A CA 1
ATOM 2296 C C . VAL A 1 283 ? 6.781 4.733 -15.345 1.00 84.62 283 VAL A C 1
ATOM 2298 O O . VAL A 1 283 ? 7.445 5.746 -15.560 1.00 84.62 283 VAL A O 1
ATOM 2301 N N . PRO A 1 284 ? 7.249 3.725 -14.594 1.00 76.81 284 PRO A N 1
ATOM 2302 C CA . PRO A 1 284 ? 8.587 3.720 -14.026 1.00 76.81 284 PRO A CA 1
ATOM 2303 C C . PRO A 1 284 ? 9.613 3.278 -15.077 1.00 76.81 284 PRO A C 1
ATOM 2305 O O . PRO A 1 284 ? 9.311 2.434 -15.921 1.00 76.81 284 PRO A O 1
ATOM 2308 N N . ASP A 1 285 ? 10.852 3.760 -14.969 1.00 71.88 285 ASP A N 1
ATOM 2309 C CA . ASP A 1 285 ? 11.931 3.519 -15.951 1.00 71.88 285 ASP A CA 1
ATOM 2310 C C . ASP A 1 285 ? 12.227 2.030 -16.218 1.00 71.88 285 ASP A C 1
ATOM 2312 O O . ASP A 1 285 ? 12.726 1.660 -17.279 1.00 71.88 285 ASP A O 1
ATOM 2316 N N . ARG A 1 286 ? 11.883 1.156 -15.261 1.00 67.50 286 ARG A N 1
ATOM 2317 C CA . ARG A 1 286 ? 11.990 -0.310 -15.365 1.00 67.50 286 ARG A CA 1
ATOM 2318 C C . ARG A 1 286 ? 11.032 -0.945 -16.387 1.00 67.50 286 ARG A C 1
ATOM 2320 O O . ARG A 1 286 ? 11.170 -2.134 -16.661 1.00 67.50 286 ARG A O 1
ATOM 2327 N N . PHE A 1 287 ? 10.052 -0.213 -16.925 1.00 73.56 287 PHE A N 1
ATOM 2328 C CA . PHE A 1 287 ? 9.023 -0.759 -17.818 1.00 73.56 287 PHE A CA 1
ATOM 2329 C C . PHE A 1 287 ? 9.227 -0.352 -19.283 1.00 73.56 287 PHE A C 1
ATOM 2331 O O . PHE A 1 287 ? 9.422 0.814 -19.620 1.00 73.56 287 PHE A O 1
ATOM 2338 N N . SER A 1 288 ? 9.111 -1.328 -20.185 1.00 73.12 288 SER A N 1
ATOM 2339 C CA . SER A 1 288 ? 9.237 -1.139 -21.637 1.00 73.12 288 SER A CA 1
ATOM 2340 C C . SER A 1 288 ? 8.089 -1.817 -22.403 1.00 73.12 288 SER A C 1
ATOM 2342 O O . SER A 1 288 ? 7.269 -2.529 -21.823 1.00 73.12 288 SER A O 1
ATOM 2344 N N . LEU A 1 289 ? 7.979 -1.554 -23.708 1.00 69.81 289 LEU A N 1
ATOM 2345 C CA . LEU A 1 289 ? 7.079 -2.283 -24.609 1.00 69.81 289 LEU A CA 1
ATOM 2346 C C . LEU A 1 289 ? 7.924 -3.133 -25.553 1.00 69.81 289 LEU A C 1
ATOM 2348 O O . LEU A 1 289 ? 8.886 -2.625 -26.131 1.00 69.81 289 LEU A O 1
ATOM 2352 N N . TYR A 1 290 ? 7.532 -4.389 -25.755 1.00 59.44 290 TYR A N 1
ATOM 2353 C CA . TYR A 1 290 ? 8.113 -5.249 -26.783 1.00 59.44 290 TYR A CA 1
ATOM 2354 C C . TYR A 1 290 ? 6.997 -5.923 -27.586 1.00 59.44 290 TYR A C 1
ATOM 2356 O O . TYR A 1 290 ? 6.122 -6.593 -27.034 1.00 59.44 290 TYR A O 1
ATOM 2364 N N . GLY A 1 291 ? 6.985 -5.699 -28.902 1.00 68.56 291 GLY A N 1
ATOM 2365 C CA . GLY A 1 291 ? 5.859 -6.079 -29.755 1.00 68.56 291 GLY A CA 1
ATOM 2366 C C . GLY A 1 291 ? 4.554 -5.423 -29.284 1.00 68.56 291 GLY A C 1
ATOM 2367 O O . GLY A 1 291 ? 4.432 -4.202 -29.298 1.00 68.56 291 GLY A O 1
ATOM 2368 N N . LYS A 1 292 ? 3.583 -6.243 -28.861 1.00 54.31 292 LYS A N 1
ATOM 2369 C CA . LYS A 1 292 ? 2.300 -5.800 -28.278 1.00 54.31 292 LYS A CA 1
ATOM 2370 C C . LYS A 1 292 ? 2.236 -5.943 -26.745 1.00 54.31 292 LYS A C 1
ATOM 2372 O O . LYS A 1 292 ? 1.195 -5.655 -26.164 1.00 54.31 292 LYS A O 1
ATOM 2377 N N . GLY A 1 293 ? 3.301 -6.430 -26.104 1.00 61.38 293 GLY A N 1
ATOM 2378 C CA . GLY A 1 293 ? 3.325 -6.780 -24.682 1.00 61.38 293 GLY A CA 1
ATOM 2379 C C . GLY A 1 293 ? 3.962 -5.713 -23.790 1.00 61.38 293 GLY A C 1
ATOM 2380 O O . GLY A 1 293 ? 4.881 -4.998 -24.202 1.00 61.38 293 GLY A O 1
ATOM 2381 N N . LEU A 1 294 ? 3.485 -5.644 -22.545 1.00 66.81 294 LEU A N 1
ATOM 2382 C CA . LEU A 1 294 ? 4.074 -4.835 -21.483 1.00 66.81 294 LEU A CA 1
ATOM 2383 C C . LEU A 1 294 ? 5.232 -5.596 -20.820 1.00 66.81 294 LEU A C 1
ATOM 2385 O O . LEU A 1 294 ? 5.024 -6.565 -20.093 1.00 66.81 294 LEU A O 1
ATOM 2389 N N . MET A 1 295 ? 6.460 -5.133 -21.037 1.00 67.44 295 MET A N 1
ATOM 2390 C CA . MET A 1 295 ? 7.664 -5.714 -20.445 1.00 67.44 295 MET A CA 1
ATOM 2391 C C . MET A 1 295 ? 7.959 -5.037 -19.106 1.00 67.44 295 MET A C 1
ATOM 2393 O O . MET A 1 295 ? 8.709 -4.065 -19.032 1.00 67.44 295 MET A O 1
ATOM 2397 N N . THR A 1 296 ? 7.351 -5.561 -18.043 1.00 62.31 296 THR A N 1
ATOM 2398 C CA . THR A 1 296 ? 7.605 -5.141 -16.652 1.00 62.31 296 THR A CA 1
ATOM 2399 C C . THR A 1 296 ? 8.517 -6.097 -15.877 1.00 62.31 296 THR A C 1
ATOM 2401 O O . THR A 1 296 ? 8.860 -5.808 -14.737 1.00 62.31 296 THR A O 1
ATOM 2404 N N . GLY A 1 297 ? 8.853 -7.265 -16.447 1.00 60.22 297 GLY A N 1
ATOM 2405 C CA . GLY A 1 297 ? 9.396 -8.419 -15.705 1.00 60.22 297 GLY A CA 1
ATOM 2406 C C . GLY A 1 297 ? 8.376 -9.078 -14.760 1.00 60.22 297 GLY A C 1
ATOM 2407 O O . GLY A 1 297 ? 8.737 -9.922 -13.947 1.00 60.22 297 GLY A O 1
ATOM 2408 N N . GLN A 1 298 ? 7.117 -8.630 -14.826 1.00 64.31 298 GLN A N 1
ATOM 2409 C CA . GLN A 1 298 ? 6.078 -8.852 -13.816 1.00 64.31 298 GLN A CA 1
ATOM 2410 C C . GLN A 1 298 ? 4.676 -9.056 -14.432 1.00 64.31 298 GLN A C 1
ATOM 2412 O O . GLN A 1 298 ? 3.728 -9.390 -13.724 1.00 64.31 298 GLN A O 1
ATOM 2417 N N . SER A 1 299 ? 4.520 -8.827 -15.741 1.00 64.56 299 SER A N 1
ATOM 2418 C CA . SER A 1 299 ? 3.242 -8.890 -16.457 1.00 64.56 299 SER A CA 1
ATOM 2419 C C . SER A 1 299 ? 2.829 -10.337 -16.700 1.00 64.56 299 SER A C 1
ATOM 2421 O O . SER A 1 299 ? 3.619 -11.136 -17.196 1.00 64.56 299 SER A O 1
ATOM 2423 N N . THR A 1 300 ? 1.568 -10.637 -16.401 1.00 63.72 300 THR A N 1
ATOM 2424 C CA . THR A 1 300 ? 0.876 -11.900 -16.701 1.00 63.72 300 THR A CA 1
ATOM 2425 C C . THR A 1 300 ? 0.599 -12.117 -18.190 1.00 63.72 300 THR A C 1
ATOM 2427 O O . THR A 1 300 ? 0.268 -13.234 -18.581 1.00 63.72 300 THR A O 1
ATOM 2430 N N . LEU A 1 301 ? 0.791 -11.092 -19.032 1.00 64.62 301 LEU A N 1
ATOM 2431 C CA . LEU A 1 301 ? 0.825 -11.240 -20.493 1.00 64.62 301 LEU A CA 1
ATOM 2432 C C . LEU A 1 301 ? 2.045 -12.058 -20.963 1.00 64.62 301 LEU A C 1
ATOM 2434 O O . LEU A 1 301 ? 2.032 -12.599 -22.068 1.00 64.62 301 LEU A O 1
ATOM 2438 N N . ASP A 1 302 ? 3.081 -12.183 -20.127 1.00 70.62 302 ASP A N 1
ATOM 2439 C CA . ASP A 1 302 ? 4.146 -13.170 -20.293 1.00 70.62 302 ASP A CA 1
ATOM 2440 C C . ASP A 1 302 ? 3.740 -14.491 -19.612 1.00 70.62 302 ASP A C 1
ATOM 2442 O O . ASP A 1 302 ? 3.548 -14.569 -18.392 1.00 70.62 302 ASP A O 1
ATOM 2446 N N . GLY A 1 303 ? 3.640 -15.559 -20.408 1.00 67.62 303 GLY A N 1
ATOM 2447 C CA . GLY A 1 303 ? 3.245 -16.885 -19.931 1.00 67.62 303 GLY A CA 1
ATOM 2448 C C . GLY A 1 303 ? 4.191 -17.493 -18.884 1.00 67.62 303 GLY A C 1
ATOM 2449 O O . GLY A 1 303 ? 3.743 -18.295 -18.064 1.00 67.62 303 GLY A O 1
ATOM 2450 N N . MET A 1 304 ? 5.470 -17.104 -18.858 1.00 69.75 304 MET A N 1
ATOM 2451 C CA . MET A 1 304 ? 6.429 -17.539 -17.838 1.00 69.75 304 MET A CA 1
ATOM 2452 C C . MET A 1 304 ? 6.179 -16.838 -16.499 1.00 69.75 304 MET A C 1
ATOM 2454 O O . MET A 1 304 ? 6.245 -17.479 -15.448 1.00 69.75 304 MET A O 1
ATOM 2458 N N . ASN A 1 305 ? 5.826 -15.550 -16.514 1.00 69.38 305 ASN A N 1
ATOM 2459 C CA . ASN A 1 305 ? 5.446 -14.821 -15.301 1.00 69.38 305 ASN A CA 1
ATOM 2460 C C . ASN A 1 305 ? 4.128 -15.355 -14.733 1.00 69.38 305 ASN A C 1
ATOM 2462 O O . ASN A 1 305 ? 4.043 -15.602 -13.531 1.00 69.38 305 ASN A O 1
ATOM 2466 N N . LEU A 1 306 ? 3.142 -15.629 -15.596 1.00 68.69 306 LEU A N 1
ATOM 2467 C CA . LEU A 1 306 ? 1.889 -16.284 -15.214 1.00 68.69 306 LEU A CA 1
ATOM 2468 C C . LEU A 1 306 ? 2.137 -17.663 -14.576 1.00 68.69 306 LEU A C 1
ATOM 2470 O O . LEU A 1 306 ? 1.650 -17.945 -13.479 1.00 68.69 306 LEU A O 1
ATOM 2474 N N . ALA A 1 307 ? 2.952 -18.508 -15.217 1.00 68.12 307 ALA A N 1
ATOM 2475 C CA . ALA A 1 307 ? 3.340 -19.803 -14.661 1.00 68.12 307 ALA A CA 1
ATOM 2476 C C . ALA A 1 307 ? 4.109 -19.657 -13.335 1.00 68.12 307 ALA A C 1
ATOM 2478 O O . ALA A 1 307 ? 3.926 -20.462 -12.418 1.00 68.12 307 ALA A O 1
ATOM 2479 N N . THR A 1 308 ? 4.939 -18.623 -13.194 1.00 70.81 308 THR A N 1
ATOM 2480 C CA . THR A 1 308 ? 5.664 -18.341 -11.949 1.00 70.81 308 THR A CA 1
ATOM 2481 C C . THR A 1 308 ? 4.712 -17.902 -10.840 1.00 70.81 308 THR A C 1
ATOM 2483 O O . THR A 1 308 ? 4.844 -18.405 -9.729 1.00 70.81 308 THR A O 1
ATOM 2486 N N . GLY A 1 309 ? 3.709 -17.067 -11.130 1.00 67.62 309 GLY A N 1
ATOM 2487 C CA . GLY A 1 309 ? 2.675 -16.661 -10.172 1.00 67.62 309 GLY A CA 1
ATOM 2488 C C . GLY A 1 309 ? 1.832 -17.830 -9.670 1.00 67.62 309 GLY A C 1
ATOM 2489 O O . GLY A 1 309 ? 1.631 -17.996 -8.463 1.00 67.62 309 GLY A O 1
ATOM 2490 N N . ALA A 1 310 ? 1.444 -18.727 -10.580 1.00 68.25 310 ALA A N 1
ATOM 2491 C CA . ALA A 1 310 ? 0.773 -19.970 -10.218 1.00 68.25 310 ALA A CA 1
ATOM 2492 C C . ALA A 1 310 ? 1.621 -20.848 -9.280 1.00 68.25 310 ALA A C 1
ATOM 2494 O O . ALA A 1 310 ? 1.113 -21.374 -8.289 1.00 68.25 310 ALA A O 1
ATOM 2495 N N . ASN A 1 311 ? 2.926 -20.967 -9.540 1.00 70.19 311 ASN A N 1
ATOM 2496 C CA . ASN A 1 311 ? 3.829 -21.808 -8.752 1.00 70.19 311 ASN A CA 1
ATOM 2497 C C . ASN A 1 311 ? 4.368 -21.139 -7.471 1.00 70.19 311 ASN A C 1
ATOM 2499 O O . ASN A 1 311 ? 4.703 -21.840 -6.516 1.00 70.19 311 ASN A O 1
ATOM 2503 N N . CYS A 1 312 ? 4.483 -19.808 -7.396 1.00 67.31 312 CYS A N 1
ATOM 2504 C CA . CYS A 1 312 ? 5.112 -19.141 -6.251 1.00 67.31 312 CYS A CA 1
ATOM 2505 C C . CYS A 1 312 ? 4.240 -19.220 -4.993 1.00 67.31 312 CYS A C 1
ATOM 2507 O O . CYS A 1 312 ? 4.777 -19.399 -3.891 1.00 67.31 312 CYS A O 1
ATOM 2509 N N . ASN A 1 313 ? 2.919 -19.156 -5.194 1.00 61.75 313 ASN A N 1
ATOM 2510 C CA . ASN A 1 313 ? 1.888 -19.214 -4.165 1.00 61.75 313 ASN A CA 1
ATOM 2511 C C . ASN A 1 313 ? 1.313 -20.628 -3.969 1.00 61.75 313 ASN A C 1
ATOM 2513 O O . ASN A 1 313 ? 0.629 -20.871 -2.973 1.00 61.75 313 ASN A O 1
ATOM 2517 N N . GLN A 1 314 ? 1.675 -21.609 -4.802 1.00 60.22 314 GLN A N 1
ATOM 2518 C CA . GLN A 1 314 ? 1.452 -23.031 -4.519 1.00 60.22 314 GLN A CA 1
ATOM 2519 C C . GLN A 1 314 ? 2.620 -23.634 -3.720 1.00 60.22 314 GLN A C 1
ATOM 2521 O O . GLN A 1 314 ? 3.784 -23.526 -4.094 1.00 60.22 314 GLN A O 1
ATOM 2526 N N . ARG A 1 315 ? 2.322 -24.343 -2.623 1.00 46.19 315 ARG A N 1
ATOM 2527 C CA . ARG A 1 315 ? 3.257 -25.320 -2.035 1.00 46.19 315 ARG A CA 1
ATOM 2528 C C . ARG A 1 315 ? 2.497 -26.468 -1.371 1.00 46.19 315 ARG A C 1
ATOM 2530 O O . ARG A 1 315 ? 1.862 -26.264 -0.348 1.00 46.19 315 ARG A O 1
ATOM 2537 N N . ARG A 1 316 ? 2.630 -27.654 -1.976 1.00 36.88 316 ARG A N 1
ATOM 2538 C CA . ARG A 1 316 ? 2.398 -29.001 -1.419 1.00 36.88 316 ARG A CA 1
ATOM 2539 C C . ARG A 1 316 ? 1.158 -29.182 -0.526 1.00 36.88 316 ARG A C 1
ATOM 2541 O O . ARG A 1 316 ? 1.287 -29.511 0.647 1.00 36.88 316 ARG A O 1
ATOM 2548 N N . SER A 1 317 ? -0.020 -29.165 -1.148 1.00 31.75 317 SER A N 1
ATOM 2549 C CA . SER A 1 317 ? -0.932 -30.295 -0.923 1.00 31.75 317 SER A CA 1
ATOM 2550 C C . SER A 1 317 ? -0.453 -31.459 -1.807 1.00 31.75 317 SER A C 1
ATOM 2552 O O . SER A 1 317 ? -0.165 -31.217 -2.988 1.00 31.75 317 SER A O 1
ATOM 2554 N N . PRO A 1 318 ? -0.304 -32.697 -1.302 1.00 33.41 318 PRO A N 1
ATOM 2555 C CA . PRO A 1 318 ? -0.189 -33.856 -2.173 1.00 33.41 318 PRO A CA 1
ATOM 2556 C C . PRO A 1 318 ? -1.542 -34.085 -2.869 1.00 33.41 318 PRO A C 1
ATOM 2558 O O . PRO A 1 318 ? -2.545 -34.322 -2.211 1.00 33.41 318 PRO A O 1
ATOM 2561 N N . ALA A 1 319 ? -1.531 -34.035 -4.205 1.00 34.44 319 ALA A N 1
ATOM 2562 C CA . ALA A 1 319 ? -2.674 -34.249 -5.102 1.00 34.44 319 ALA A CA 1
ATOM 2563 C C . ALA A 1 319 ? -3.815 -33.201 -5.066 1.00 34.44 319 ALA A C 1
ATOM 2565 O O . ALA A 1 319 ? -4.878 -33.483 -4.535 1.00 34.44 319 ALA A O 1
ATOM 2566 N N . SER A 1 320 ? -3.640 -32.063 -5.769 1.00 36.19 320 SER A N 1
ATOM 2567 C CA . SER A 1 320 ? -4.701 -31.430 -6.605 1.00 36.19 320 SER A CA 1
ATOM 2568 C C . SER A 1 320 ? -4.267 -30.100 -7.271 1.00 36.19 320 SER A C 1
ATOM 2570 O O . SER A 1 320 ? -4.753 -29.039 -6.890 1.00 36.19 320 SER A O 1
ATOM 2572 N N . ALA A 1 321 ? -3.366 -30.117 -8.267 1.00 33.16 321 ALA A N 1
ATOM 2573 C CA . ALA A 1 321 ? -3.134 -28.952 -9.154 1.00 33.16 321 ALA A CA 1
ATOM 2574 C C . ALA A 1 321 ?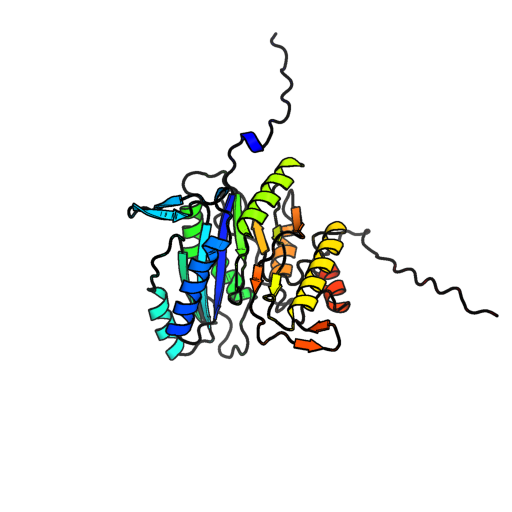 -2.360 -29.292 -10.450 1.00 33.16 321 ALA A C 1
ATOM 2576 O O . ALA A 1 321 ? -1.522 -28.514 -10.902 1.00 33.16 321 ALA A O 1
ATOM 2577 N N . VAL A 1 322 ? -2.601 -30.452 -11.075 1.00 31.39 322 VAL A N 1
ATOM 2578 C CA . VAL A 1 322 ? -2.058 -30.694 -12.426 1.00 31.39 322 VAL A CA 1
ATOM 2579 C C . VAL A 1 322 ? -3.030 -30.103 -13.440 1.00 31.39 322 VAL A C 1
ATOM 2581 O O . VAL A 1 322 ? -3.992 -30.762 -13.834 1.00 31.39 322 VAL A O 1
ATOM 2584 N N . ILE A 1 323 ? -2.764 -28.874 -13.887 1.00 33.06 323 ILE A N 1
ATOM 2585 C CA . ILE A 1 323 ? -3.412 -28.318 -15.080 1.00 33.06 323 ILE A CA 1
ATOM 2586 C C . ILE A 1 323 ? -2.897 -29.121 -16.282 1.00 33.06 323 ILE A C 1
ATOM 2588 O O . ILE A 1 323 ? -1.871 -28.805 -16.884 1.00 33.06 323 ILE A O 1
ATOM 2592 N N . ARG A 1 324 ? -3.594 -30.215 -16.615 1.00 27.95 324 ARG A N 1
ATOM 2593 C CA . ARG A 1 324 ? -3.378 -30.946 -17.866 1.00 27.95 324 ARG A CA 1
ATOM 2594 C C . ARG A 1 324 ? -3.879 -30.080 -19.017 1.00 27.95 324 ARG A C 1
ATOM 2596 O O . ARG A 1 324 ? -5.042 -30.164 -19.398 1.00 27.95 324 ARG A O 1
ATOM 2603 N N . LEU A 1 325 ? -2.975 -29.303 -19.609 1.00 28.80 325 LEU A N 1
ATOM 2604 C CA . LEU A 1 325 ? -3.142 -28.825 -20.977 1.00 28.80 325 LEU A CA 1
ATOM 2605 C C . LEU A 1 325 ? -3.264 -30.054 -21.890 1.00 28.80 325 LEU A C 1
ATOM 2607 O O . LEU A 1 325 ? -2.267 -30.712 -22.197 1.00 28.80 325 LEU A O 1
ATOM 2611 N N . LYS A 1 326 ? -4.493 -30.391 -22.298 1.00 27.58 326 LYS A N 1
ATOM 2612 C CA . LYS A 1 326 ? -4.720 -31.369 -23.362 1.00 27.58 326 LYS A CA 1
ATOM 2613 C C . LYS A 1 326 ? -4.105 -30.822 -24.649 1.00 27.58 326 LYS A C 1
ATOM 2615 O O . LYS A 1 326 ? -4.592 -29.845 -25.208 1.00 27.58 326 LYS A O 1
ATOM 2620 N N . LYS A 1 327 ? -3.049 -31.476 -25.135 1.00 30.78 327 LYS A N 1
ATOM 2621 C CA . LYS A 1 327 ? -2.645 -31.375 -26.540 1.00 30.78 327 LYS A CA 1
ATOM 2622 C C . LYS A 1 327 ? -3.598 -32.228 -27.374 1.00 30.78 327 LYS A C 1
ATOM 2624 O O . LYS A 1 327 ? -3.261 -33.357 -27.723 1.00 30.78 327 LYS A O 1
ATOM 2629 N N . ASP A 1 328 ? -4.760 -31.680 -27.703 1.00 33.12 328 ASP A N 1
ATOM 2630 C CA . ASP A 1 328 ? -5.600 -32.255 -28.749 1.00 33.12 328 ASP A CA 1
ATOM 2631 C C . ASP A 1 328 ? -4.997 -31.865 -30.105 1.00 33.12 328 ASP A C 1
ATOM 2633 O O . ASP A 1 328 ? -5.239 -30.791 -30.642 1.00 33.12 328 ASP A O 1
ATOM 2637 N N . ASN A 1 329 ? -4.137 -32.746 -30.620 1.00 31.27 329 ASN A N 1
ATOM 2638 C CA . ASN A 1 329 ? -3.586 -32.680 -31.974 1.00 31.27 329 ASN A CA 1
ATOM 2639 C C . ASN A 1 329 ? -3.785 -34.035 -32.681 1.00 31.27 329 ASN A C 1
ATOM 2641 O O . ASN A 1 329 ? -2.861 -34.611 -33.256 1.00 31.27 329 ASN A O 1
ATOM 2645 N N . GLN A 1 330 ? -5.016 -34.559 -32.634 1.00 35.00 330 GLN A N 1
ATOM 2646 C CA . GLN A 1 330 ? -5.471 -35.529 -33.630 1.00 35.00 330 GLN A CA 1
ATOM 2647 C C . GLN A 1 330 ? -5.845 -34.774 -34.906 1.00 35.00 330 GLN A C 1
ATOM 2649 O O . GLN A 1 330 ? -6.979 -34.329 -35.036 1.00 35.00 330 GLN A O 1
ATOM 2654 N N . LEU A 1 331 ? -4.886 -34.606 -35.824 1.00 39.59 331 LEU A N 1
ATOM 2655 C CA . LEU A 1 331 ? -5.146 -34.206 -37.216 1.00 39.59 331 LEU A CA 1
ATOM 2656 C C . LEU A 1 331 ? -3.902 -34.394 -38.112 1.00 39.59 331 LEU A C 1
ATOM 2658 O O . LEU A 1 331 ? -3.427 -33.451 -38.738 1.00 39.59 331 LEU A O 1
ATOM 2662 N N . ARG A 1 332 ? -3.353 -35.621 -38.169 1.00 31.97 332 ARG A N 1
ATOM 2663 C CA . ARG A 1 332 ? -2.415 -36.069 -39.227 1.00 31.97 332 ARG A CA 1
ATOM 2664 C C . ARG A 1 332 ? -2.505 -37.579 -39.497 1.00 31.97 332 ARG A C 1
ATOM 2666 O O . ARG A 1 332 ? -1.690 -38.338 -38.985 1.00 31.97 332 ARG A O 1
ATOM 2673 N N . SER A 1 333 ? -3.464 -37.975 -40.335 1.00 31.38 333 SER A N 1
ATOM 2674 C CA . SER A 1 333 ? -3.359 -39.138 -41.238 1.00 31.38 333 SER A CA 1
ATOM 2675 C C . SER A 1 333 ? -4.477 -39.099 -42.295 1.00 31.38 333 SER A C 1
ATOM 2677 O O . SER A 1 333 ? -5.478 -39.809 -42.190 1.00 31.38 333 SER A O 1
ATOM 2679 N N . MET A 1 334 ? -4.302 -38.226 -43.286 1.00 31.62 334 MET A N 1
ATOM 2680 C CA . MET A 1 334 ? -4.500 -38.595 -44.692 1.00 31.62 334 MET A CA 1
ATOM 2681 C C . MET A 1 334 ? -3.103 -38.830 -45.263 1.00 31.62 334 MET A C 1
ATOM 2683 O O . MET A 1 334 ? -2.198 -38.082 -44.817 1.00 31.62 334 MET A O 1
#

Organism: NCBI:txid172907

Sequence (334 aa):
MASAGSKRPRDPSTQGLKVKFLINIPLKVDSVDQAQKRCRYLLDALIEGFREEDMKFMRDKNGKEVLEDIAVIFGMNGKHMPELVEVLKTLGTFKHDCKVKYSIITYTWGSGGTMAQGATEPPYQDIREHLKNHPTTTKLVDELRGNDQRCLMYFSFVDSDTFGFNFIYSEYLQIVREELGKDRIPPTVMSTGYEFHRGSKFHIASWLDRMVRTALAEVYPLFVYYPEPNFCVLVRDKLNSIEESFIDRRRKNMESAVLISQVKTRDNFKAVFSDRNPIIIIVPDRFSLYGKGLMTGQSTLDGMNLATGANCNQRRSPASAVIRLKKDNQLRSM

Secondary structure (DSSP, 8-state):
-------PPP-GGGG---EEEEEEEEEE-S-HHHHHHHHHHHHHHGGGGS-GGG--EEE-TTS-EEESSEEEEEEEEES--HHHHHHHHHHHT-----SSEEEEEEEESBTTB---TT--S--HHHHHHHHHH-HHHHHHHHHHHTT-TTSEEEEEE--TTEEE-TTHHHHHHHHHHHHHHHHS---SEEE--EEE-TTSTTHHHHHHHHHHHHHHHHH-GGGS-SS-SSEEEEPPTT-SS--S-S--TTSTT-HHHHHHHHHTTSTT--EEE-SSPPEEE---TT-EEETTEEESSS-TTSHHHHHHHHHHS----SS---------------